Protein AF-A0A2K8SJ66-F1 (afdb_monomer_lite)

Structure (mmCIF, N/CA/C/O backbone):
data_AF-A0A2K8SJ66-F1
#
_entry.id   AF-A0A2K8SJ66-F1
#
loop_
_atom_site.group_PDB
_atom_site.id
_atom_site.type_symbol
_atom_site.label_atom_id
_atom_site.label_alt_id
_atom_site.label_comp_id
_atom_site.label_asym_id
_atom_site.label_entity_id
_atom_site.label_seq_id
_atom_site.pdbx_PDB_ins_code
_atom_site.Cartn_x
_atom_site.Cartn_y
_atom_site.Cartn_z
_atom_site.occupancy
_atom_site.B_iso_or_equiv
_atom_site.auth_seq_id
_atom_site.auth_comp_id
_atom_site.auth_asym_id
_atom_site.auth_atom_id
_atom_site.pdbx_PDB_model_num
ATOM 1 N N . MET A 1 1 ? 8.131 -11.788 -30.488 1.00 71.69 1 MET A N 1
ATOM 2 C CA . MET A 1 1 ? 7.804 -10.631 -31.352 1.00 71.69 1 MET A CA 1
ATOM 3 C C . MET A 1 1 ? 7.287 -11.059 -32.731 1.00 71.69 1 MET A C 1
ATOM 5 O O . MET A 1 1 ? 6.129 -10.803 -33.021 1.00 71.69 1 MET A O 1
ATOM 9 N N . ILE A 1 2 ? 8.050 -11.818 -33.530 1.00 78.38 2 ILE A N 1
ATOM 10 C CA . ILE A 1 2 ? 7.634 -12.278 -34.880 1.00 78.38 2 ILE A CA 1
ATOM 11 C C . ILE A 1 2 ? 6.314 -13.062 -34.884 1.00 78.38 2 ILE A C 1
ATOM 13 O O . ILE A 1 2 ? 5.397 -12.723 -35.622 1.00 78.38 2 ILE A O 1
ATOM 17 N N . GLN A 1 3 ? 6.170 -14.069 -34.015 1.00 78.19 3 GLN A N 1
ATOM 18 C CA . GLN A 1 3 ? 4.916 -14.833 -33.913 1.00 78.19 3 GLN A CA 1
ATOM 19 C C . GLN A 1 3 ? 3.707 -13.955 -33.549 1.00 78.19 3 GLN A C 1
ATOM 21 O O . GLN A 1 3 ? 2.585 -14.293 -33.905 1.00 78.19 3 GLN A O 1
ATOM 26 N N . LYS A 1 4 ? 3.921 -12.823 -32.864 1.00 80.50 4 LYS A N 1
ATOM 27 C CA . LYS A 1 4 ? 2.850 -11.903 -32.459 1.00 80.50 4 LYS A CA 1
ATOM 28 C C . LYS A 1 4 ? 2.392 -11.015 -33.604 1.00 80.50 4 LYS A C 1
ATOM 30 O O . LYS A 1 4 ? 1.191 -10.828 -33.757 1.00 80.50 4 LYS A O 1
ATOM 35 N N . LEU A 1 5 ? 3.324 -10.557 -34.434 1.00 81.44 5 LEU A N 1
ATOM 36 C CA . LEU A 1 5 ? 2.999 -9.894 -35.694 1.00 81.44 5 LEU A CA 1
ATOM 37 C C . LEU A 1 5 ? 2.207 -10.830 -36.615 1.00 81.44 5 LEU A C 1
ATOM 39 O O . LEU A 1 5 ? 1.153 -10.451 -37.110 1.00 81.44 5 LEU A O 1
ATOM 43 N N . VAL A 1 6 ? 2.632 -12.090 -36.741 1.00 85.25 6 VAL A N 1
ATOM 44 C CA . VAL A 1 6 ? 1.893 -13.087 -37.537 1.00 85.25 6 VAL A CA 1
ATOM 45 C C . VAL A 1 6 ? 0.490 -13.346 -36.969 1.00 85.25 6 VAL A C 1
ATOM 47 O O . VAL A 1 6 ? -0.472 -13.399 -37.729 1.00 85.25 6 VAL A O 1
ATOM 50 N N . GLN A 1 7 ? 0.339 -13.445 -35.642 1.00 83.81 7 GLN A N 1
ATOM 51 C CA . GLN A 1 7 ? -0.976 -13.549 -34.983 1.00 83.81 7 GLN A CA 1
ATOM 52 C C . GLN A 1 7 ? -1.853 -12.304 -35.199 1.00 83.81 7 GLN A C 1
ATOM 54 O O . GLN A 1 7 ? -3.070 -12.434 -35.280 1.00 83.81 7 GLN A O 1
ATOM 59 N N . GLY A 1 8 ? -1.242 -11.122 -35.319 1.00 82.62 8 GLY A N 1
ATOM 60 C CA . GLY A 1 8 ? -1.907 -9.863 -35.667 1.00 82.62 8 GLY A CA 1
ATOM 61 C C . GLY A 1 8 ? -2.238 -9.708 -37.155 1.00 82.62 8 GLY A C 1
ATOM 62 O O . GLY A 1 8 ? -2.770 -8.676 -37.543 1.00 82.62 8 GLY A O 1
ATOM 63 N N . GLY A 1 9 ? -1.932 -10.711 -37.988 1.00 89.88 9 GLY A N 1
ATOM 64 C CA . GLY A 1 9 ? -2.208 -10.706 -39.427 1.00 89.88 9 GL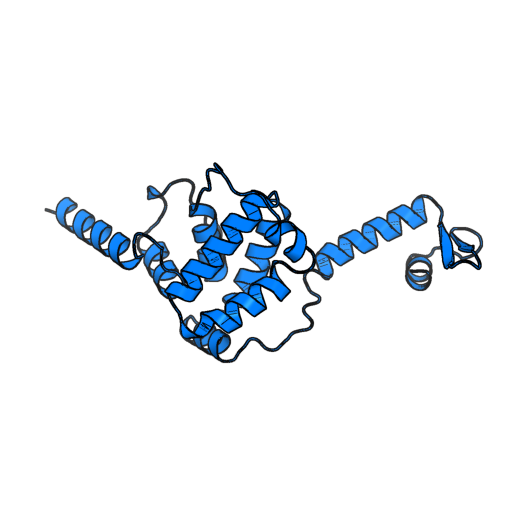Y A CA 1
ATOM 65 C C . GLY A 1 9 ? -1.103 -10.106 -40.304 1.00 89.88 9 GLY A C 1
ATOM 66 O O . GLY A 1 9 ? -1.257 -10.084 -41.525 1.00 89.88 9 GLY A O 1
ATOM 67 N N . PHE A 1 10 ? 0.015 -9.670 -39.719 1.00 89.06 10 PHE A N 1
ATOM 68 C CA . PHE A 1 10 ? 1.147 -9.088 -40.443 1.00 89.06 10 PHE A CA 1
ATOM 69 C C . PHE A 1 10 ? 2.027 -10.173 -41.079 1.00 89.06 10 PHE A C 1
ATOM 71 O O . PHE A 1 10 ? 2.297 -11.220 -40.480 1.00 89.06 10 PHE A O 1
ATOM 78 N N . LYS A 1 11 ? 2.507 -9.921 -42.298 1.00 91.06 11 LYS A N 1
ATOM 79 C CA . LYS A 1 11 ? 3.233 -10.890 -43.126 1.00 91.06 11 LYS A CA 1
ATOM 80 C C . LYS A 1 11 ? 4.741 -10.600 -43.162 1.00 91.06 11 LYS A C 1
ATOM 82 O O . LYS A 1 11 ? 5.139 -9.487 -43.518 1.00 91.06 11 LYS A O 1
ATOM 87 N N . PRO A 1 12 ? 5.601 -11.599 -42.880 1.00 87.06 12 PRO A N 1
ATOM 88 C CA . PRO A 1 12 ? 7.044 -11.481 -43.088 1.00 87.06 12 PRO A CA 1
ATOM 89 C C . PRO A 1 12 ? 7.367 -11.140 -44.549 1.00 87.06 12 PRO A C 1
ATOM 91 O O . PRO A 1 12 ? 6.732 -11.674 -45.458 1.00 87.06 12 PRO A O 1
ATOM 94 N N . GLY A 1 13 ? 8.351 -10.274 -44.789 1.00 81.19 13 GLY A N 1
ATOM 95 C CA . GLY A 1 13 ? 8.720 -9.842 -46.143 1.00 81.19 13 GLY A CA 1
ATOM 96 C C . GLY A 1 13 ? 7.902 -8.670 -46.684 1.00 81.19 13 GLY A C 1
ATOM 97 O O . GLY A 1 13 ? 8.343 -8.025 -47.631 1.00 81.19 13 GLY A O 1
ATOM 98 N N . VAL A 1 14 ? 6.743 -8.379 -46.084 1.00 84.56 14 VAL A N 1
ATOM 99 C CA . VAL A 1 14 ? 5.833 -7.302 -46.508 1.00 84.56 14 VAL A CA 1
ATOM 100 C C . VAL A 1 14 ? 5.709 -6.258 -45.406 1.00 84.56 14 VAL A C 1
ATOM 102 O O . VAL A 1 14 ? 6.060 -5.101 -45.607 1.00 84.56 14 VAL A O 1
ATOM 105 N N . ASP A 1 15 ? 5.280 -6.689 -44.222 1.00 85.06 15 ASP A N 1
ATOM 106 C CA . ASP A 1 15 ? 4.982 -5.795 -43.104 1.00 85.06 15 ASP A CA 1
ATOM 107 C C . ASP A 1 15 ? 6.125 -5.722 -42.094 1.00 85.06 15 ASP A C 1
ATOM 109 O O . ASP A 1 15 ? 6.187 -4.784 -41.302 1.00 85.06 15 ASP A O 1
ATOM 113 N N . PHE A 1 16 ? 7.023 -6.712 -42.098 1.00 88.19 16 PHE A N 1
ATOM 114 C CA . PHE A 1 16 ? 8.246 -6.701 -41.304 1.00 88.19 16 PHE A CA 1
ATOM 115 C C . PHE A 1 16 ? 9.315 -7.644 -41.865 1.00 88.19 16 PHE A C 1
ATOM 117 O O . PHE A 1 16 ? 9.012 -8.650 -42.510 1.00 88.19 16 PHE A O 1
ATOM 124 N N . ASN A 1 17 ? 10.575 -7.338 -41.566 1.00 84.81 17 ASN A N 1
ATOM 125 C CA . ASN A 1 17 ? 11.750 -8.127 -41.908 1.00 84.81 17 ASN A CA 1
ATOM 126 C C . ASN A 1 17 ? 12.685 -8.241 -40.707 1.00 84.81 17 ASN A C 1
ATOM 128 O O . ASN A 1 17 ? 12.924 -7.263 -39.999 1.00 84.81 17 ASN A O 1
ATOM 132 N N . LEU A 1 18 ? 13.237 -9.435 -40.500 1.00 78.56 18 LEU A N 1
ATOM 133 C CA . LEU A 1 18 ? 14.263 -9.675 -39.494 1.00 78.56 18 LEU A CA 1
ATOM 134 C C . LEU A 1 18 ? 15.635 -9.639 -40.169 1.00 78.56 18 LEU A C 1
ATOM 136 O O . LEU A 1 18 ? 15.921 -10.459 -41.042 1.00 78.56 18 LEU A O 1
ATOM 140 N N . HIS A 1 19 ? 16.481 -8.697 -39.766 1.00 76.44 19 HIS A N 1
ATOM 141 C CA . HIS A 1 19 ? 17.878 -8.694 -40.161 1.00 76.44 19 HIS A CA 1
ATOM 142 C C . HIS A 1 19 ? 18.630 -9.858 -39.493 1.00 76.44 19 HIS A C 1
ATOM 144 O O . HIS A 1 19 ? 18.306 -10.245 -38.368 1.00 76.44 19 HIS A O 1
ATOM 150 N N . PRO A 1 20 ? 19.681 -10.393 -40.141 1.00 70.62 20 PRO A N 1
ATOM 151 C CA . PRO A 1 20 ? 20.519 -11.450 -39.568 1.00 70.62 20 PRO A CA 1
ATOM 152 C C . PRO A 1 20 ? 21.179 -11.093 -38.227 1.00 70.62 20 PRO A C 1
ATOM 154 O O . PRO A 1 20 ? 21.559 -11.986 -37.480 1.00 70.62 20 PRO A O 1
ATOM 157 N N . ASP A 1 21 ? 21.311 -9.801 -37.917 1.00 74.44 21 ASP A N 1
ATOM 158 C CA . ASP A 1 21 ? 21.838 -9.292 -36.644 1.00 74.44 21 ASP A CA 1
ATOM 159 C C . ASP A 1 21 ? 20.792 -9.255 -35.512 1.00 74.44 21 ASP A C 1
ATOM 161 O O . ASP A 1 21 ? 21.086 -8.806 -34.407 1.00 74.44 21 ASP A O 1
AT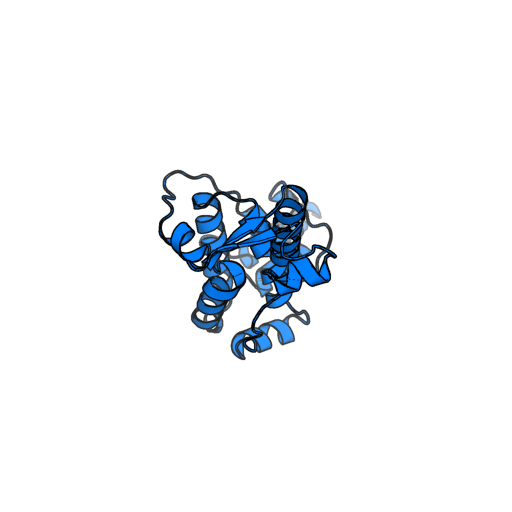OM 165 N N . GLY A 1 22 ? 19.570 -9.722 -35.781 1.00 62.00 22 GLY A N 1
ATOM 166 C CA . GLY A 1 22 ? 18.470 -9.775 -34.823 1.00 62.00 22 GLY A CA 1
ATOM 167 C C . GLY A 1 22 ? 17.607 -8.514 -34.773 1.00 62.00 22 GLY A C 1
ATOM 168 O O . GLY A 1 22 ? 16.583 -8.523 -34.087 1.00 62.00 22 GLY A O 1
ATOM 169 N N . ARG A 1 23 ? 17.948 -7.444 -35.505 1.00 74.25 23 ARG A N 1
ATOM 170 C CA . ARG A 1 23 ? 17.098 -6.248 -35.587 1.00 74.25 23 ARG A CA 1
ATOM 171 C C . ARG A 1 23 ? 15.898 -6.501 -36.486 1.00 74.25 23 ARG A C 1
ATOM 173 O O . ARG A 1 23 ? 16.010 -7.125 -37.536 1.00 74.25 23 ARG A O 1
ATOM 180 N N . MET A 1 24 ? 14.740 -5.984 -36.097 1.00 81.81 24 MET A N 1
ATOM 181 C CA . MET A 1 24 ? 13.521 -6.096 -36.888 1.00 81.81 24 MET A CA 1
ATOM 182 C C . MET A 1 24 ? 13.150 -4.731 -37.456 1.00 81.81 24 MET A C 1
ATOM 184 O O . MET A 1 24 ? 13.011 -3.762 -36.716 1.00 81.81 24 MET A O 1
ATOM 188 N N . LEU A 1 25 ? 12.987 -4.670 -38.772 1.00 81.69 25 LEU A N 1
ATOM 189 C CA . LEU A 1 25 ? 12.401 -3.528 -39.460 1.00 81.69 25 LEU A CA 1
ATOM 190 C C . LEU A 1 25 ? 10.937 -3.854 -39.714 1.00 81.69 25 LEU A C 1
ATOM 192 O O . LEU A 1 25 ? 10.643 -4.783 -40.461 1.00 81.69 25 LEU A O 1
ATOM 196 N N . ALA A 1 26 ? 10.033 -3.121 -39.081 1.00 85.62 26 ALA A N 1
ATOM 197 C CA . ALA A 1 26 ? 8.597 -3.297 -39.234 1.00 85.62 26 ALA A CA 1
ATOM 198 C C . ALA A 1 26 ? 7.954 -2.021 -39.792 1.00 85.62 26 ALA A C 1
ATOM 200 O O . ALA A 1 26 ? 8.471 -0.917 -39.602 1.00 85.62 26 ALA A O 1
ATOM 201 N N . SER A 1 27 ? 6.845 -2.191 -40.509 1.00 83.94 27 SER A N 1
ATOM 202 C CA . SER A 1 27 ? 5.974 -1.106 -40.963 1.00 83.94 27 SER A CA 1
ATOM 203 C C . SER A 1 27 ? 5.437 -0.305 -39.776 1.00 83.94 27 SER A C 1
ATOM 205 O O . SER A 1 27 ? 5.476 -0.754 -38.627 1.00 83.94 27 SER A O 1
ATOM 207 N N . LYS A 1 28 ? 4.931 0.898 -40.049 1.00 84.69 28 LYS A N 1
ATOM 208 C CA . LYS A 1 28 ? 4.383 1.774 -39.012 1.00 84.69 28 LYS A CA 1
ATOM 209 C C . LYS A 1 28 ? 3.238 1.085 -38.264 1.00 84.69 28 LYS A C 1
ATOM 211 O O . LYS A 1 28 ? 3.239 1.058 -37.043 1.00 84.69 28 LYS A O 1
ATOM 216 N N . GLU A 1 29 ? 2.341 0.441 -38.996 1.00 84.44 29 GLU A N 1
ATOM 217 C CA . GLU A 1 29 ? 1.175 -0.267 -38.473 1.00 84.44 29 GLU A CA 1
ATOM 218 C C . GLU A 1 29 ? 1.580 -1.497 -37.640 1.00 84.44 29 GLU A C 1
ATOM 220 O O . GLU A 1 29 ? 0.979 -1.782 -36.604 1.00 84.44 29 GLU A O 1
ATOM 225 N N . ALA A 1 30 ? 2.633 -2.210 -38.051 1.00 83.38 30 ALA A N 1
ATOM 226 C CA . ALA A 1 30 ? 3.189 -3.325 -37.288 1.00 83.38 30 ALA A CA 1
ATOM 227 C C . ALA A 1 30 ? 3.891 -2.859 -35.997 1.00 83.38 30 ALA A C 1
ATOM 229 O O . ALA A 1 30 ? 3.773 -3.527 -34.968 1.00 83.38 30 ALA A O 1
ATOM 230 N N . ASN A 1 31 ? 4.585 -1.714 -36.025 1.00 80.69 31 ASN A N 1
ATOM 231 C CA . ASN A 1 31 ? 5.172 -1.105 -34.827 1.00 80.69 31 ASN A CA 1
ATOM 232 C C . ASN A 1 31 ? 4.088 -0.617 -33.862 1.00 80.69 31 ASN A C 1
ATOM 234 O O . ASN A 1 31 ? 4.135 -0.973 -32.692 1.00 80.69 31 ASN A O 1
ATOM 238 N N . GLU A 1 32 ? 3.064 0.086 -34.348 1.00 81.94 32 GLU A N 1
ATOM 239 C CA . GLU A 1 32 ? 1.925 0.528 -33.531 1.00 81.94 32 GLU A CA 1
ATOM 240 C C . GLU A 1 32 ? 1.172 -0.662 -32.914 1.00 81.94 32 GLU A C 1
ATOM 242 O O . GLU A 1 32 ? 0.735 -0.609 -31.763 1.00 81.94 32 GLU A O 1
ATOM 247 N N . TYR A 1 33 ? 1.034 -1.776 -33.641 1.00 83.94 33 TYR A N 1
ATOM 248 C CA . TYR A 1 33 ? 0.462 -3.006 -33.092 1.00 83.94 33 TYR A CA 1
ATOM 249 C C . TYR A 1 33 ? 1.331 -3.605 -31.980 1.00 83.94 33 TYR A C 1
ATOM 251 O O . TYR A 1 33 ? 0.800 -4.068 -30.970 1.00 83.94 33 TYR A O 1
ATOM 259 N N . LEU A 1 34 ? 2.658 -3.602 -32.141 1.00 79.31 34 LEU A N 1
ATOM 260 C CA . LEU A 1 34 ? 3.581 -4.076 -31.110 1.00 79.31 34 LEU A CA 1
ATOM 261 C C . LEU A 1 34 ? 3.597 -3.161 -29.892 1.00 79.31 34 LEU A C 1
ATOM 263 O O . LEU A 1 34 ? 3.552 -3.672 -28.781 1.00 79.31 34 LEU A O 1
ATOM 267 N N . GLU A 1 35 ? 3.596 -1.846 -30.077 1.00 77.19 35 GLU A N 1
ATOM 268 C CA . GLU A 1 35 ? 3.498 -0.873 -28.990 1.00 77.19 35 GLU A CA 1
ATOM 269 C C . GLU A 1 35 ? 2.195 -1.068 -28.214 1.00 77.19 35 GLU A C 1
ATOM 271 O O . GLU A 1 35 ? 2.231 -1.263 -27.005 1.00 77.19 35 GLU A O 1
ATOM 276 N N . ASN A 1 36 ? 1.054 -1.178 -28.901 1.00 75.81 36 ASN A N 1
ATOM 277 C CA . ASN A 1 36 ? -0.228 -1.461 -28.255 1.00 75.81 36 ASN A CA 1
ATOM 278 C C . ASN A 1 36 ? -0.273 -2.841 -27.587 1.00 75.81 36 ASN A C 1
ATOM 280 O O . ASN A 1 36 ? -0.915 -3.003 -26.549 1.00 75.81 36 ASN A O 1
ATOM 284 N N . TYR A 1 37 ? 0.389 -3.850 -28.159 1.00 71.12 37 TYR A N 1
ATOM 285 C CA . TYR A 1 37 ? 0.524 -5.161 -27.529 1.00 71.12 37 TYR A CA 1
ATOM 286 C C . TYR A 1 37 ? 1.396 -5.085 -26.276 1.00 71.12 37 TYR A C 1
ATOM 288 O O . TYR A 1 37 ? 1.054 -5.715 -25.284 1.00 71.12 37 TYR A O 1
ATOM 296 N N . HIS A 1 38 ? 2.484 -4.315 -26.297 1.00 62.53 38 HIS A N 1
ATOM 297 C CA . HIS A 1 38 ? 3.346 -4.078 -25.144 1.00 62.53 38 HIS A CA 1
ATOM 298 C C . HIS A 1 38 ? 2.632 -3.250 -24.074 1.00 62.53 38 HIS A C 1
ATOM 300 O O . HIS A 1 38 ? 2.744 -3.599 -22.911 1.00 62.53 38 HIS A O 1
ATOM 306 N N . SER A 1 39 ? 1.829 -2.245 -24.430 1.00 54.91 39 SER A N 1
ATOM 307 C CA . SER A 1 39 ? 0.994 -1.484 -23.490 1.00 54.91 39 SER A CA 1
ATOM 308 C C . SER A 1 39 ? -0.124 -2.338 -22.891 1.00 54.91 39 SER A C 1
ATOM 310 O O . SER A 1 39 ? -0.311 -2.331 -21.679 1.00 54.91 39 SER A O 1
ATOM 312 N N . LYS A 1 40 ? -0.807 -3.162 -23.700 1.00 54.97 40 LYS A N 1
ATOM 313 C CA . LYS A 1 40 ? -1.770 -4.160 -23.199 1.00 54.97 40 LYS A CA 1
ATOM 314 C C . LYS A 1 40 ? -1.100 -5.269 -22.410 1.00 54.97 40 LYS A C 1
ATOM 316 O O . LYS A 1 40 ? -1.736 -5.856 -21.541 1.00 54.97 40 LYS A O 1
ATOM 321 N N . GLN A 1 41 ? 0.151 -5.606 -22.719 1.00 49.09 41 GLN A N 1
ATOM 322 C CA . GLN A 1 41 ? 0.933 -6.457 -21.848 1.00 49.09 41 GLN A CA 1
ATOM 323 C C . GLN A 1 41 ? 1.284 -5.700 -20.591 1.00 49.09 41 GLN A C 1
ATOM 325 O O . GLN A 1 41 ? 1.045 -6.284 -19.575 1.00 49.09 41 GLN A O 1
ATOM 330 N N . LEU A 1 42 ? 1.724 -4.449 -20.552 1.00 43.66 42 LEU A N 1
ATOM 331 C CA . LEU A 1 42 ? 1.903 -3.717 -19.290 1.00 43.66 42 LEU A CA 1
ATOM 332 C C . LEU A 1 42 ? 0.616 -3.719 -18.445 1.00 43.66 42 LEU A C 1
ATOM 334 O O . LEU A 1 42 ? 0.682 -4.031 -17.263 1.00 43.66 42 LEU A O 1
ATOM 338 N N . GLU A 1 43 ? -0.558 -3.551 -19.059 1.00 44.47 43 GLU A N 1
ATOM 339 C CA . GLU A 1 43 ? -1.854 -3.709 -18.374 1.00 44.47 43 GLU A CA 1
ATOM 340 C C . GLU A 1 43 ? -2.147 -5.158 -17.919 1.00 44.47 43 GLU A C 1
ATOM 342 O O . GLU A 1 43 ? -2.708 -5.359 -16.846 1.00 44.47 43 GLU A O 1
ATOM 347 N N . ASN A 1 44 ? -1.745 -6.180 -18.688 1.00 39.19 44 ASN A N 1
ATOM 348 C CA . ASN A 1 44 ? -1.957 -7.606 -18.367 1.00 39.19 44 ASN A CA 1
ATOM 349 C C . ASN A 1 44 ? -0.769 -8.301 -17.657 1.00 39.19 44 ASN A C 1
ATOM 351 O O . ASN A 1 44 ? -0.897 -9.436 -17.221 1.00 39.19 44 ASN A O 1
ATOM 355 N N . SER A 1 45 ? 0.389 -7.657 -17.561 1.00 35.88 45 SER A N 1
ATOM 356 C CA . SER A 1 45 ? 1.690 -8.137 -17.053 1.00 35.88 45 SER A CA 1
ATOM 357 C C . SER A 1 45 ? 2.083 -7.410 -15.776 1.00 35.88 45 SER A C 1
ATOM 359 O O . SER A 1 45 ? 2.831 -7.975 -14.989 1.00 35.88 45 SER A O 1
ATOM 361 N N . GLN A 1 46 ? 1.400 -6.304 -15.445 1.00 44.38 46 GLN A N 1
ATOM 362 C CA . GLN A 1 46 ? 1.089 -6.001 -14.043 1.00 44.38 46 GLN A CA 1
ATOM 363 C C . GLN A 1 46 ? 0.326 -7.156 -13.357 1.00 44.38 46 GLN A C 1
ATOM 365 O O . GLN A 1 46 ? 0.213 -7.179 -12.137 1.00 44.38 46 GLN A O 1
ATOM 370 N N . ILE A 1 47 ? -0.157 -8.147 -14.123 1.00 43.72 47 ILE A N 1
ATOM 371 C CA . ILE A 1 47 ? -0.667 -9.430 -13.632 1.00 43.72 47 ILE A CA 1
ATOM 372 C C . ILE A 1 47 ? 0.036 -10.597 -14.355 1.00 43.72 47 ILE A C 1
ATOM 374 O O . ILE A 1 47 ? -0.590 -11.526 -14.857 1.00 43.72 47 ILE A O 1
ATOM 378 N N . SER A 1 48 ? 1.368 -10.594 -14.406 1.00 34.25 48 SER A N 1
ATOM 379 C CA . SER A 1 48 ? 2.100 -11.866 -14.395 1.00 34.25 48 SER A CA 1
ATOM 380 C C . SER A 1 48 ? 2.985 -11.924 -13.162 1.00 34.25 48 SER A C 1
ATOM 382 O O . SER A 1 48 ? 4.203 -12.065 -13.248 1.00 34.25 48 SER A O 1
ATOM 384 N N . VAL A 1 49 ? 2.328 -11.829 -12.006 1.00 39.34 49 VAL A N 1
ATOM 385 C CA . VAL A 1 49 ? 2.838 -12.385 -10.757 1.00 39.34 49 VAL A CA 1
ATOM 386 C C . VAL A 1 49 ? 3.196 -13.834 -11.089 1.00 39.34 49 VAL A C 1
ATOM 388 O O . VAL A 1 49 ? 2.315 -14.665 -11.335 1.00 39.34 49 VAL A O 1
ATOM 391 N N . VAL A 1 50 ? 4.486 -14.162 -11.146 1.00 36.41 50 VAL A N 1
ATOM 392 C CA . VAL A 1 50 ? 4.897 -15.533 -10.850 1.00 36.41 50 VAL A CA 1
ATOM 393 C C . VAL A 1 50 ? 4.465 -15.692 -9.409 1.00 36.41 50 VAL A C 1
ATOM 395 O O . VAL A 1 50 ? 5.208 -15.260 -8.545 1.00 36.41 50 VAL A O 1
ATOM 398 N N . ALA A 1 51 ? 3.238 -16.175 -9.177 1.00 42.72 51 ALA A N 1
ATOM 399 C CA . ALA A 1 51 ? 2.599 -16.250 -7.870 1.00 42.72 51 ALA A CA 1
ATOM 400 C C . ALA A 1 51 ? 3.494 -17.034 -6.913 1.00 42.72 51 ALA A C 1
ATOM 402 O O . ALA A 1 51 ? 3.344 -18.242 -6.734 1.00 42.72 51 ALA A O 1
ATOM 403 N N . HIS A 1 52 ? 4.465 -16.343 -6.324 1.00 53.72 52 HIS A N 1
ATOM 404 C CA . HIS A 1 52 ? 5.122 -16.780 -5.126 1.00 53.72 52 HIS A CA 1
ATOM 405 C C . HIS A 1 52 ? 3.984 -16.798 -4.129 1.00 53.72 52 HIS A C 1
ATOM 407 O O . HIS A 1 52 ? 3.297 -15.793 -3.927 1.00 53.72 52 HIS A O 1
ATOM 413 N N . ALA A 1 53 ? 3.678 -17.998 -3.639 1.00 68.94 53 ALA A N 1
ATOM 414 C CA . ALA A 1 53 ? 2.667 -18.151 -2.619 1.00 68.94 53 ALA A CA 1
ATOM 415 C C . ALA A 1 53 ? 2.987 -17.130 -1.527 1.00 68.94 53 ALA A C 1
ATOM 417 O O . ALA A 1 53 ? 4.130 -17.060 -1.072 1.00 68.94 53 ALA A O 1
ATOM 418 N N . LEU A 1 54 ? 1.993 -16.310 -1.184 1.00 82.56 54 LEU A N 1
ATOM 419 C CA . LEU A 1 54 ? 2.147 -15.277 -0.175 1.00 82.56 54 LEU A CA 1
ATOM 420 C C . LEU A 1 54 ? 2.789 -15.909 1.072 1.00 82.56 54 LEU A C 1
ATOM 422 O O . LEU A 1 54 ? 2.369 -17.008 1.444 1.00 82.56 54 LEU A O 1
ATOM 426 N N . PRO A 1 55 ? 3.787 -15.290 1.713 1.00 88.88 55 PRO A N 1
ATOM 427 C CA . PRO A 1 55 ? 4.372 -15.836 2.932 1.00 88.88 55 PRO A CA 1
ATOM 428 C C . PRO A 1 55 ? 3.301 -16.197 3.976 1.00 88.88 55 PRO A C 1
ATOM 430 O O . PRO A 1 55 ? 2.276 -15.520 4.085 1.00 88.88 55 PRO A O 1
ATOM 433 N N . GLU A 1 56 ? 3.508 -17.277 4.738 1.00 89.06 56 GLU A N 1
ATOM 434 C CA . GLU A 1 56 ? 2.511 -17.788 5.700 1.00 89.06 56 GLU A CA 1
ATOM 435 C C . GLU A 1 56 ? 2.079 -16.707 6.701 1.00 89.06 56 GLU A C 1
ATOM 437 O O . GLU A 1 56 ? 0.894 -16.560 6.999 1.00 89.06 56 GLU A O 1
ATOM 442 N N . SER A 1 57 ? 3.037 -15.899 7.153 1.00 89.69 57 SER A N 1
ATOM 443 C CA . SER A 1 57 ? 2.830 -14.769 8.056 1.00 89.69 57 SER A CA 1
ATOM 444 C C . SER A 1 57 ? 1.780 -13.785 7.508 1.00 89.69 57 SER A C 1
ATOM 446 O O . SER A 1 57 ? 0.825 -13.412 8.195 1.00 89.69 57 SER A O 1
ATOM 448 N N . MET A 1 58 ? 1.889 -13.441 6.227 1.00 93.81 58 MET A N 1
ATOM 449 C CA . MET A 1 58 ? 0.970 -12.561 5.517 1.00 93.81 58 MET A CA 1
ATOM 450 C C . MET A 1 58 ? -0.384 -13.243 5.269 1.00 93.81 58 MET A C 1
ATOM 452 O O . MET A 1 58 ? -1.427 -12.618 5.473 1.00 93.81 58 MET A O 1
ATOM 456 N N . GLN A 1 59 ? -0.404 -14.540 4.931 1.00 93.00 59 GLN A N 1
ATOM 457 C CA . GLN A 1 59 ? -1.655 -15.306 4.804 1.00 93.00 59 GLN A CA 1
ATOM 458 C C . GLN A 1 59 ? -2.450 -15.334 6.120 1.00 93.00 59 GLN A C 1
ATOM 460 O O . GLN A 1 59 ? -3.680 -15.237 6.113 1.00 93.00 59 GLN A O 1
ATOM 465 N N . MET A 1 60 ? -1.766 -15.452 7.263 1.00 92.75 60 MET A N 1
ATOM 466 C CA . MET A 1 60 ? -2.406 -15.424 8.581 1.00 92.75 60 MET A CA 1
ATOM 467 C C . MET A 1 60 ? -3.104 -14.088 8.844 1.00 92.75 60 MET A C 1
ATOM 469 O O . MET A 1 60 ? -4.227 -14.086 9.358 1.00 92.75 60 MET A O 1
ATOM 473 N N . LEU A 1 61 ? -2.481 -12.967 8.464 1.00 95.12 61 LEU A N 1
ATOM 474 C CA . LEU A 1 61 ? -3.116 -11.658 8.586 1.00 95.12 61 LEU A CA 1
ATOM 475 C C . LEU A 1 61 ? -4.337 -11.547 7.663 1.00 95.12 61 LEU A C 1
ATOM 477 O O . LEU A 1 61 ? -5.399 -11.153 8.136 1.00 95.12 61 LEU A O 1
ATOM 481 N N . GLU A 1 62 ? -4.246 -11.950 6.391 1.00 95.38 62 GLU A N 1
ATOM 482 C CA . GLU A 1 62 ? -5.410 -11.942 5.484 1.00 95.38 62 GLU A CA 1
ATOM 483 C C . GLU A 1 62 ? -6.581 -12.754 6.044 1.00 95.38 62 GLU A C 1
ATOM 485 O O . GLU A 1 62 ? -7.730 -12.305 6.024 1.00 95.38 62 GLU A O 1
ATOM 490 N N . LYS A 1 63 ? -6.291 -13.925 6.622 1.00 94.12 63 LYS A N 1
ATOM 491 C CA . LYS A 1 63 ? -7.298 -14.764 7.277 1.00 94.12 63 LYS A CA 1
ATOM 492 C C . LYS A 1 63 ? -7.948 -14.059 8.469 1.00 94.12 63 LYS A C 1
ATOM 494 O O . LYS A 1 63 ? -9.161 -14.166 8.636 1.00 94.12 63 LYS A O 1
ATOM 499 N N . ALA A 1 64 ? -7.171 -13.349 9.285 1.00 94.62 64 ALA A N 1
ATOM 500 C CA . ALA A 1 64 ? -7.691 -12.579 10.415 1.00 94.62 64 ALA A CA 1
ATOM 501 C C . ALA A 1 64 ? -8.524 -11.365 9.966 1.00 94.62 64 ALA A C 1
ATOM 503 O O . ALA A 1 64 ? -9.514 -11.019 10.612 1.00 94.62 64 ALA A O 1
ATOM 504 N N . LEU A 1 65 ? -8.146 -10.733 8.852 1.00 95.06 65 LEU A N 1
ATOM 505 C CA . LEU A 1 65 ? -8.875 -9.610 8.261 1.00 95.06 65 LEU A CA 1
ATOM 506 C C . LEU A 1 65 ? -10.144 -10.056 7.517 1.00 95.06 65 LEU A C 1
ATOM 508 O O . LEU A 1 65 ? -11.071 -9.260 7.373 1.00 95.06 65 LEU A O 1
ATOM 512 N N . GLY A 1 66 ? -10.197 -11.308 7.055 1.00 95.25 66 GLY A N 1
ATOM 513 C CA . GLY A 1 66 ? -11.300 -11.849 6.259 1.00 95.25 66 GLY A CA 1
ATOM 514 C C . GLY A 1 66 ? -11.323 -11.341 4.813 1.00 95.25 66 GLY A C 1
ATOM 515 O O . GLY A 1 66 ? -12.354 -11.439 4.149 1.00 95.25 66 GLY A O 1
ATOM 516 N N . VAL A 1 67 ? -10.210 -10.787 4.325 1.00 94.06 67 VAL A N 1
ATOM 517 C CA . VAL A 1 67 ? -10.073 -10.205 2.980 1.00 94.06 67 VAL A CA 1
ATOM 518 C C . VAL A 1 67 ? -8.686 -10.499 2.404 1.00 94.06 67 VAL A C 1
ATOM 520 O O . VAL A 1 67 ? -7.720 -10.640 3.152 1.00 94.06 67 VAL A O 1
ATOM 523 N N . ARG A 1 68 ? -8.578 -10.545 1.068 1.00 93.81 68 ARG A N 1
ATOM 524 C CA . ARG A 1 68 ? -7.308 -10.701 0.325 1.00 93.81 68 ARG A CA 1
ATOM 525 C C . ARG A 1 68 ? -6.523 -9.383 0.308 1.00 93.81 68 ARG A C 1
ATOM 527 O O . ARG A 1 68 ? -6.388 -8.733 -0.729 1.00 93.81 68 ARG A O 1
ATOM 534 N N . PHE A 1 69 ? -6.141 -8.929 1.499 1.00 96.25 69 PHE A N 1
ATOM 535 C CA . PHE A 1 69 ? -5.565 -7.614 1.748 1.00 96.25 69 PHE A CA 1
ATOM 536 C C . PHE A 1 69 ? -4.313 -7.334 0.912 1.00 96.25 69 PHE A C 1
ATOM 538 O O . PHE A 1 69 ? -4.252 -6.282 0.286 1.00 96.25 69 PHE A O 1
ATOM 545 N N . PHE A 1 70 ? -3.343 -8.247 0.853 1.00 94.88 70 PHE A N 1
ATOM 546 C CA . PHE A 1 70 ? -2.075 -8.003 0.162 1.00 94.88 70 PHE A CA 1
ATOM 547 C C . PHE A 1 70 ? -2.230 -8.048 -1.353 1.00 94.88 70 PHE A C 1
ATOM 549 O O . PHE A 1 70 ? -1.648 -7.220 -2.043 1.00 94.88 70 PHE A O 1
ATOM 556 N N . GLU A 1 71 ? -3.085 -8.922 -1.886 1.00 90.56 71 GLU A N 1
ATOM 557 C CA . GLU A 1 71 ? -3.425 -8.872 -3.314 1.00 90.56 71 GLU A CA 1
ATOM 558 C C . GLU A 1 71 ? -4.084 -7.535 -3.685 1.00 90.56 71 GLU A C 1
ATOM 560 O O . GLU A 1 71 ? -3.708 -6.894 -4.670 1.00 90.56 71 GLU A O 1
ATOM 565 N N . ASN A 1 72 ? -5.048 -7.079 -2.878 1.00 94.31 72 ASN A N 1
ATOM 566 C CA . ASN A 1 72 ? -5.701 -5.797 -3.120 1.00 94.31 72 ASN A CA 1
ATOM 567 C C . ASN A 1 72 ? -4.723 -4.625 -2.968 1.00 94.31 72 ASN A C 1
ATOM 569 O O . ASN A 1 72 ? -4.747 -3.718 -3.801 1.00 94.31 72 ASN A O 1
ATOM 573 N N . LEU A 1 73 ? -3.872 -4.653 -1.939 1.00 95.75 73 LEU A N 1
ATOM 574 C CA . LEU A 1 73 ? -2.844 -3.646 -1.700 1.00 95.75 73 LEU A CA 1
ATOM 575 C C . LEU A 1 73 ? -1.863 -3.595 -2.865 1.00 95.75 73 LEU A C 1
ATOM 577 O O . LEU A 1 73 ? -1.595 -2.509 -3.358 1.00 95.75 73 LEU A O 1
ATOM 581 N N . GLY A 1 74 ? -1.401 -4.746 -3.358 1.00 91.69 74 GLY A N 1
ATOM 582 C CA . GLY A 1 74 ? -0.500 -4.833 -4.505 1.00 91.69 74 GLY A CA 1
ATOM 583 C C . GLY A 1 74 ? -1.080 -4.138 -5.729 1.00 91.69 74 GLY A C 1
ATOM 584 O O . GLY A 1 74 ? -0.450 -3.253 -6.304 1.00 91.69 74 GLY A O 1
ATOM 585 N N . ARG A 1 75 ? -2.339 -4.440 -6.063 1.00 89.75 75 ARG A N 1
ATOM 586 C CA . ARG A 1 75 ? -3.044 -3.798 -7.181 1.00 89.75 75 ARG A CA 1
ATOM 587 C C . ARG A 1 75 ? -3.183 -2.285 -7.002 1.00 89.75 75 ARG A C 1
ATOM 589 O O . ARG A 1 75 ? -2.984 -1.529 -7.952 1.00 89.75 75 ARG A O 1
ATOM 596 N N . VAL A 1 76 ? -3.594 -1.841 -5.816 1.00 92.56 76 VAL A N 1
ATOM 597 C CA . VAL A 1 76 ? -3.851 -0.420 -5.546 1.00 92.56 76 VAL A CA 1
ATOM 598 C C . VAL A 1 76 ? -2.539 0.369 -5.508 1.00 92.56 76 VAL A C 1
ATOM 600 O O . VAL A 1 76 ? -2.429 1.385 -6.193 1.00 92.56 76 VAL A O 1
ATOM 603 N N . ALA A 1 77 ? -1.532 -0.132 -4.794 1.00 92.06 77 ALA A N 1
ATOM 604 C CA . ALA A 1 77 ? -0.223 0.495 -4.658 1.00 92.06 77 ALA A CA 1
ATOM 605 C C . ALA A 1 77 ? 0.536 0.534 -5.987 1.00 92.06 77 ALA A C 1
ATOM 607 O O . ALA A 1 77 ? 1.055 1.585 -6.347 1.00 92.06 77 ALA A O 1
ATOM 608 N N . ALA A 1 78 ? 0.545 -0.548 -6.773 1.00 89.19 78 ALA A N 1
ATOM 609 C CA . ALA A 1 78 ? 1.195 -0.548 -8.086 1.00 89.19 78 ALA A CA 1
ATOM 610 C C . ALA A 1 78 ? 0.574 0.501 -9.024 1.00 89.19 78 ALA A C 1
ATOM 612 O O . ALA A 1 78 ? 1.283 1.280 -9.668 1.00 89.19 78 ALA A O 1
ATOM 613 N N . LYS A 1 79 ? -0.764 0.591 -9.043 1.00 89.62 79 LYS A N 1
ATOM 614 C CA . LYS A 1 79 ? -1.471 1.631 -9.798 1.00 89.62 79 LYS A CA 1
ATOM 615 C C . LYS A 1 79 ? -1.095 3.027 -9.303 1.00 89.62 79 LYS A C 1
ATOM 617 O O . LYS A 1 79 ? -0.811 3.899 -10.121 1.00 89.62 79 LYS A O 1
ATOM 622 N N . ARG A 1 80 ? -1.071 3.242 -7.985 1.00 89.06 80 ARG A N 1
ATOM 623 C CA . ARG A 1 80 ? -0.695 4.521 -7.370 1.00 89.06 80 ARG A CA 1
ATOM 624 C C . ARG A 1 80 ? 0.719 4.933 -7.775 1.00 89.06 80 ARG A C 1
ATOM 626 O O . ARG A 1 80 ? 0.906 6.015 -8.331 1.00 89.06 80 ARG A O 1
ATOM 633 N N . LEU A 1 81 ? 1.681 4.035 -7.582 1.00 88.94 81 LEU A N 1
ATOM 634 C CA . LEU A 1 81 ? 3.082 4.248 -7.917 1.00 88.94 81 LEU A CA 1
ATOM 635 C C . LEU A 1 81 ? 3.261 4.621 -9.386 1.00 88.94 81 LEU A C 1
ATOM 637 O O . LEU A 1 81 ? 4.007 5.551 -9.666 1.00 88.94 81 LEU A O 1
ATOM 641 N N . SER A 1 82 ? 2.537 3.989 -10.316 1.00 86.31 82 SER A N 1
ATOM 642 C CA . SER A 1 82 ? 2.643 4.300 -11.754 1.00 86.31 82 SER A CA 1
ATOM 643 C C . SER A 1 82 ? 2.350 5.764 -12.123 1.00 86.31 82 SER A C 1
ATOM 645 O O . SER A 1 82 ? 2.718 6.206 -13.208 1.00 86.31 82 SER A O 1
ATOM 647 N N . THR A 1 83 ? 1.706 6.518 -11.227 1.00 89.56 83 THR A N 1
ATOM 648 C CA . THR A 1 83 ? 1.354 7.934 -11.425 1.00 89.56 83 THR A CA 1
ATOM 649 C C . THR A 1 83 ? 2.242 8.913 -10.656 1.00 89.56 83 THR A C 1
ATOM 651 O O . THR A 1 83 ? 2.148 10.118 -10.877 1.00 89.56 83 THR A O 1
ATOM 654 N N . MET A 1 84 ? 3.086 8.415 -9.750 1.00 90.75 84 MET A N 1
ATOM 655 C CA . MET A 1 84 ? 3.980 9.222 -8.917 1.00 90.75 84 MET A CA 1
ATOM 656 C C . MET A 1 84 ? 5.356 9.349 -9.568 1.00 90.75 84 MET A C 1
ATOM 658 O O . MET A 1 84 ? 5.822 8.403 -10.201 1.00 90.75 84 MET A O 1
ATOM 662 N N . ASP A 1 85 ? 6.044 10.471 -9.357 1.00 90.94 85 ASP A N 1
ATOM 663 C CA . ASP A 1 85 ? 7.489 10.570 -9.594 1.00 90.94 85 ASP A CA 1
ATOM 664 C C . ASP A 1 85 ? 8.278 9.689 -8.604 1.00 90.94 85 ASP A C 1
ATOM 666 O O . ASP A 1 85 ? 7.717 9.192 -7.625 1.00 90.94 85 ASP A O 1
ATOM 670 N N . ASP A 1 86 ? 9.564 9.446 -8.877 1.00 91.31 86 ASP A N 1
ATOM 671 C CA . ASP A 1 86 ? 10.375 8.505 -8.089 1.00 91.31 86 ASP A CA 1
ATOM 672 C C . ASP A 1 86 ? 10.546 8.939 -6.626 1.00 91.31 86 ASP A C 1
ATOM 674 O O . ASP A 1 86 ? 10.505 8.090 -5.741 1.00 91.31 86 ASP A O 1
ATOM 678 N N . ALA A 1 87 ? 10.671 10.239 -6.343 1.00 90.50 87 ALA A N 1
ATOM 679 C CA . ALA A 1 87 ? 10.856 10.725 -4.977 1.00 90.50 87 ALA A CA 1
ATOM 680 C C . ALA A 1 87 ? 9.576 10.557 -4.144 1.00 90.50 87 ALA A C 1
ATOM 682 O O . ALA A 1 87 ? 9.614 10.014 -3.035 1.00 90.50 87 ALA A O 1
ATOM 683 N N . THR A 1 88 ? 8.428 10.944 -4.706 1.00 91.81 88 THR A N 1
ATOM 684 C CA . THR A 1 88 ? 7.112 10.751 -4.080 1.00 91.81 88 THR A CA 1
ATOM 685 C C . THR A 1 88 ? 6.804 9.264 -3.886 1.00 91.81 88 THR A C 1
ATOM 687 O O . THR A 1 88 ? 6.337 8.854 -2.821 1.00 91.81 88 THR A O 1
ATOM 690 N N . ALA A 1 89 ? 7.103 8.438 -4.891 1.00 92.19 89 ALA A N 1
ATOM 691 C CA . ALA A 1 89 ? 6.935 6.989 -4.842 1.00 92.19 89 ALA A CA 1
ATOM 692 C C . ALA A 1 89 ? 7.787 6.333 -3.743 1.00 92.19 89 ALA A C 1
ATOM 694 O O . ALA A 1 89 ? 7.297 5.450 -3.036 1.00 92.19 89 ALA A O 1
ATOM 695 N N . SER A 1 90 ? 9.031 6.782 -3.561 1.00 91.25 90 SER A N 1
ATOM 696 C CA . SER A 1 90 ? 9.905 6.289 -2.495 1.00 91.25 90 SER A CA 1
ATOM 697 C C . SER A 1 90 ? 9.356 6.614 -1.109 1.00 91.25 90 SER A C 1
ATOM 699 O O . SER A 1 90 ? 9.311 5.728 -0.256 1.00 91.25 90 SER A O 1
ATOM 701 N N . ILE A 1 91 ? 8.869 7.840 -0.883 1.00 90.81 91 ILE A N 1
ATOM 702 C CA . ILE A 1 91 ? 8.252 8.211 0.402 1.00 90.81 91 ILE A CA 1
ATOM 703 C C . ILE A 1 91 ? 6.969 7.409 0.645 1.00 90.81 91 ILE A C 1
ATOM 705 O O . ILE A 1 91 ? 6.787 6.865 1.732 1.00 90.81 91 ILE A O 1
ATOM 709 N N . TY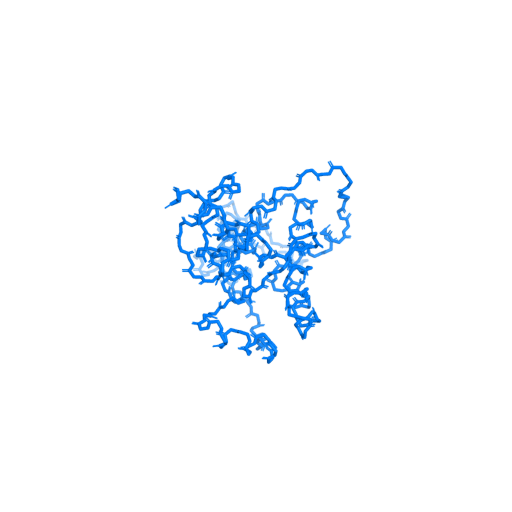R A 1 92 ? 6.111 7.265 -0.368 1.00 93.12 92 TYR A N 1
ATOM 710 C CA . TYR A 1 92 ? 4.907 6.435 -0.280 1.00 93.12 92 TYR A CA 1
ATOM 711 C C . TYR A 1 92 ? 5.232 4.986 0.116 1.00 93.12 92 TYR A C 1
ATOM 713 O O . TYR A 1 92 ? 4.608 4.430 1.024 1.00 93.12 92 TYR A O 1
ATOM 721 N N . GLY A 1 93 ? 6.232 4.381 -0.534 1.00 92.31 93 GLY A N 1
ATOM 722 C CA . GLY A 1 93 ? 6.670 3.022 -0.227 1.00 92.31 93 GLY A CA 1
ATOM 723 C C . GLY A 1 93 ? 7.210 2.889 1.196 1.00 92.31 93 GLY A C 1
ATOM 724 O O . GLY A 1 93 ? 6.843 1.948 1.901 1.00 92.31 93 GLY A O 1
ATOM 725 N N . LEU A 1 94 ? 8.013 3.857 1.650 1.00 89.25 94 LEU A N 1
ATOM 726 C CA . LEU A 1 94 ? 8.508 3.907 3.029 1.00 89.25 94 LEU A CA 1
ATOM 727 C C . LEU A 1 94 ? 7.357 3.958 4.040 1.00 89.25 94 LEU A C 1
ATOM 729 O O . LEU A 1 94 ? 7.341 3.154 4.968 1.00 89.25 94 LEU A O 1
ATOM 733 N N . TRP A 1 95 ? 6.352 4.810 3.822 1.00 90.75 95 TRP A N 1
ATOM 734 C CA . TRP A 1 95 ? 5.189 4.921 4.711 1.00 90.75 95 TRP A CA 1
ATOM 735 C C . TRP A 1 95 ? 4.381 3.621 4.821 1.00 90.75 95 TRP A C 1
ATOM 737 O O . TRP A 1 95 ? 3.908 3.267 5.907 1.00 90.75 95 TRP A O 1
ATOM 747 N N . LEU A 1 96 ? 4.215 2.892 3.712 1.00 93.31 96 LEU A N 1
ATOM 748 C CA . LEU A 1 96 ? 3.566 1.579 3.727 1.00 93.31 96 LEU A CA 1
ATOM 749 C C . LEU A 1 96 ? 4.399 0.550 4.497 1.00 93.31 96 LEU A C 1
ATOM 751 O O . LEU A 1 96 ? 3.871 -0.110 5.393 1.00 93.31 96 LEU A O 1
ATOM 755 N N . MET A 1 97 ? 5.690 0.434 4.172 1.00 91.62 97 MET A N 1
ATOM 756 C CA . MET A 1 97 ? 6.610 -0.514 4.811 1.00 91.62 97 MET A CA 1
ATOM 757 C C . MET A 1 97 ? 6.735 -0.272 6.306 1.00 91.62 97 MET A C 1
ATOM 759 O O . MET A 1 97 ? 6.550 -1.208 7.083 1.00 91.62 97 MET A O 1
ATOM 763 N N . GLN A 1 98 ? 6.972 0.968 6.722 1.00 89.00 98 GLN A N 1
ATOM 764 C CA . GLN A 1 98 ? 7.138 1.304 8.129 1.00 89.00 98 GLN A CA 1
ATOM 765 C C . GLN A 1 98 ? 5.853 1.080 8.918 1.00 89.00 98 GLN A C 1
ATOM 767 O O . GLN A 1 98 ? 5.896 0.474 9.985 1.00 89.00 98 GLN A O 1
ATOM 772 N N . GLY A 1 99 ? 4.699 1.516 8.408 1.00 91.38 99 GLY A N 1
ATOM 773 C CA . GLY A 1 99 ? 3.482 1.422 9.204 1.00 91.38 99 GLY A CA 1
ATOM 774 C C . GLY A 1 99 ? 2.863 0.027 9.250 1.00 91.38 99 GLY A C 1
ATOM 775 O O . GLY A 1 99 ? 2.338 -0.357 10.296 1.00 91.38 99 GLY A O 1
ATOM 776 N N . ILE A 1 100 ? 2.970 -0.775 8.183 1.00 93.81 100 ILE A N 1
ATOM 777 C CA . ILE A 1 100 ? 2.547 -2.186 8.229 1.00 93.81 100 ILE A CA 1
ATOM 778 C C . ILE A 1 100 ? 3.491 -2.992 9.123 1.00 93.81 100 ILE A C 1
ATOM 780 O O . ILE A 1 100 ? 3.024 -3.702 10.015 1.00 93.81 100 ILE A O 1
ATOM 784 N N . SER A 1 101 ? 4.806 -2.836 8.949 1.00 91.31 101 SER A N 1
ATOM 785 C CA . SER A 1 101 ? 5.803 -3.545 9.764 1.00 91.31 101 SER A CA 1
ATOM 786 C C . SER A 1 101 ? 5.757 -3.107 11.225 1.00 91.31 101 SER A C 1
ATOM 788 O O . SER A 1 101 ? 5.860 -3.933 12.124 1.00 91.31 101 SER A O 1
ATOM 790 N N . GLY A 1 102 ? 5.504 -1.826 11.494 1.00 90.12 102 GLY A N 1
ATOM 791 C CA . GLY A 1 102 ? 5.318 -1.325 12.851 1.00 90.12 102 GLY A CA 1
ATOM 792 C C . GLY A 1 102 ? 4.091 -1.932 13.532 1.00 90.12 102 GLY A C 1
ATOM 793 O O . GLY A 1 102 ? 4.129 -2.236 14.726 1.00 90.12 102 GLY A O 1
ATOM 794 N N . ARG A 1 103 ? 2.996 -2.151 12.788 1.00 91.44 103 ARG A N 1
ATOM 795 C CA . ARG A 1 103 ? 1.775 -2.751 13.343 1.00 91.44 103 ARG A CA 1
ATOM 796 C C . ARG A 1 103 ? 1.889 -4.261 13.510 1.00 91.44 103 ARG A C 1
ATOM 798 O O . ARG A 1 103 ? 1.337 -4.806 14.473 1.00 91.44 103 ARG A O 1
ATOM 805 N N . HIS A 1 104 ? 2.594 -4.904 12.582 1.00 92.69 104 HIS A N 1
ATOM 806 C CA . HIS A 1 104 ? 2.798 -6.345 12.505 1.00 92.69 104 HIS A CA 1
ATOM 807 C C . HIS A 1 104 ? 4.285 -6.671 12.307 1.00 92.69 104 HIS A C 1
ATOM 809 O O . HIS A 1 104 ? 4.684 -7.048 11.206 1.00 92.69 104 HIS A O 1
ATOM 815 N N . PRO A 1 105 ? 5.116 -6.602 13.365 1.00 91.88 105 PRO A N 1
ATOM 816 C CA . PRO A 1 105 ? 6.569 -6.789 13.242 1.00 91.88 105 PRO A CA 1
ATOM 817 C C . PRO A 1 105 ? 6.985 -8.141 12.658 1.00 91.88 105 PRO A C 1
ATOM 819 O O . PRO A 1 105 ? 8.000 -8.253 11.982 1.00 91.88 105 PRO A O 1
ATOM 822 N N . LEU A 1 106 ? 6.170 -9.180 12.865 1.00 91.50 106 LEU A N 1
ATOM 823 C CA . LEU A 1 106 ? 6.407 -10.508 12.292 1.00 91.50 106 LEU A CA 1
ATOM 824 C C . LEU A 1 106 ? 6.315 -10.534 10.759 1.00 91.50 106 LEU A C 1
ATOM 826 O O . LEU A 1 106 ? 6.779 -11.493 10.151 1.00 91.50 106 LEU A O 1
ATOM 830 N N . LEU A 1 107 ? 5.713 -9.511 10.147 1.00 93.31 107 LEU A N 1
ATOM 831 C CA . LEU A 1 107 ? 5.616 -9.374 8.699 1.00 93.31 107 LEU A CA 1
ATOM 832 C C . LEU A 1 107 ? 6.775 -8.589 8.101 1.00 93.31 107 LEU A C 1
ATOM 834 O O . LEU A 1 107 ? 6.898 -8.617 6.891 1.00 93.31 107 LEU A O 1
ATOM 838 N N . GLU A 1 108 ? 7.600 -7.890 8.888 1.00 91.44 108 GLU A N 1
ATOM 839 C CA . GLU A 1 108 ? 8.540 -6.886 8.367 1.00 91.44 108 GLU A CA 1
ATOM 840 C C . GLU A 1 108 ? 9.388 -7.418 7.211 1.00 91.44 108 GLU A C 1
ATOM 842 O O . GLU A 1 108 ? 9.393 -6.843 6.124 1.00 91.44 108 GLU A O 1
ATOM 847 N N . LYS A 1 109 ? 10.045 -8.561 7.418 1.00 91.19 109 LYS A N 1
ATOM 848 C CA . LYS A 1 109 ? 10.894 -9.172 6.395 1.00 91.19 109 LYS A CA 1
ATOM 849 C C . LYS A 1 109 ? 10.085 -9.572 5.157 1.00 91.19 109 LYS A C 1
ATOM 851 O O . LYS A 1 109 ? 10.398 -9.135 4.053 1.00 91.19 109 LYS A O 1
ATOM 856 N N . ASP A 1 110 ? 9.051 -10.382 5.362 1.00 91.19 110 ASP A N 1
ATOM 857 C CA . ASP A 1 110 ? 8.230 -10.957 4.293 1.00 91.19 110 ASP A CA 1
ATOM 858 C C . ASP A 1 110 ? 7.505 -9.866 3.488 1.00 91.19 110 ASP A C 1
ATOM 860 O O . ASP A 1 110 ? 7.456 -9.916 2.261 1.00 91.19 110 ASP A O 1
ATOM 864 N N . PHE A 1 111 ? 6.989 -8.844 4.174 1.00 93.56 111 PHE A N 1
ATOM 865 C CA . PHE A 1 111 ? 6.313 -7.701 3.576 1.00 93.56 111 PHE A CA 1
ATOM 866 C C . PHE A 1 111 ? 7.279 -6.819 2.796 1.00 93.56 111 PHE A C 1
ATOM 868 O O . PHE A 1 111 ? 6.952 -6.440 1.677 1.00 93.56 111 PHE A O 1
ATOM 875 N N . CYS A 1 112 ? 8.456 -6.498 3.343 1.00 91.12 112 CYS A N 1
ATOM 876 C CA . CYS A 1 112 ? 9.444 -5.696 2.623 1.00 91.12 112 CYS A CA 1
ATOM 877 C C . CYS A 1 112 ? 9.914 -6.411 1.351 1.00 91.12 112 CYS A C 1
ATOM 879 O O . CYS A 1 112 ? 9.945 -5.800 0.284 1.00 91.12 112 CYS A O 1
ATOM 881 N N . GLU A 1 113 ? 10.242 -7.704 1.442 1.00 90.0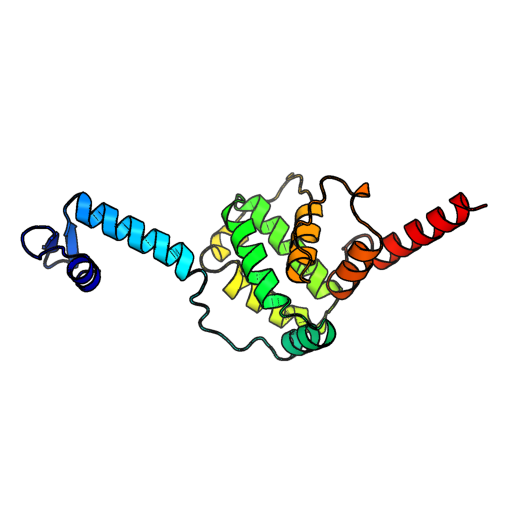0 113 GLU A N 1
ATOM 882 C CA . GLU A 1 113 ? 10.635 -8.510 0.280 1.00 90.00 113 GLU A CA 1
ATOM 883 C C . GLU A 1 113 ? 9.515 -8.550 -0.769 1.00 90.00 113 GLU A C 1
ATOM 885 O O . GLU A 1 113 ? 9.752 -8.239 -1.939 1.00 90.00 113 GLU A O 1
ATOM 890 N N . TRP A 1 114 ? 8.283 -8.843 -0.345 1.00 91.12 114 TRP A N 1
ATOM 891 C CA . TRP A 1 114 ? 7.117 -8.856 -1.225 1.00 91.12 114 TRP A CA 1
ATOM 892 C C . TRP A 1 114 ? 6.850 -7.486 -1.861 1.00 91.12 114 TRP A C 1
ATOM 894 O O . TRP A 1 114 ? 6.637 -7.407 -3.065 1.00 91.12 114 TRP A O 1
ATOM 904 N N . PHE A 1 115 ? 6.917 -6.394 -1.098 1.00 90.75 115 PHE A N 1
ATOM 905 C CA . PHE A 1 115 ? 6.691 -5.037 -1.600 1.00 90.75 115 PHE A CA 1
ATOM 906 C C . PHE A 1 115 ? 7.734 -4.654 -2.658 1.00 90.75 115 PHE A C 1
ATOM 908 O O . PHE A 1 115 ? 7.393 -4.158 -3.733 1.00 90.75 115 PHE A O 1
ATOM 915 N N . MET A 1 116 ? 9.014 -4.926 -2.393 1.00 87.69 116 MET A N 1
ATOM 916 C CA . MET A 1 116 ? 10.090 -4.629 -3.340 1.00 87.69 116 MET A CA 1
ATOM 917 C C . MET A 1 116 ? 9.950 -5.415 -4.648 1.00 87.69 116 MET A C 1
ATOM 919 O O . MET A 1 116 ? 10.203 -4.862 -5.717 1.00 87.69 116 MET A O 1
ATOM 923 N N . ILE A 1 117 ? 9.542 -6.683 -4.580 1.00 84.44 117 ILE A N 1
ATOM 924 C CA . ILE A 1 117 ? 9.439 -7.551 -5.759 1.00 84.44 117 ILE A CA 1
ATOM 925 C C . ILE A 1 117 ? 8.135 -7.296 -6.521 1.00 84.44 117 ILE A C 1
ATOM 927 O O . ILE A 1 117 ? 8.167 -7.029 -7.719 1.00 84.44 117 ILE A O 1
ATOM 931 N N . GLU A 1 118 ? 6.998 -7.360 -5.833 1.00 83.81 118 GLU A N 1
ATOM 932 C CA . GLU A 1 118 ? 5.673 -7.409 -6.460 1.00 83.81 118 GLU A CA 1
ATOM 933 C C . GLU A 1 118 ? 5.077 -6.023 -6.721 1.00 83.81 118 GLU A C 1
ATOM 935 O O . GLU A 1 118 ? 4.269 -5.865 -7.635 1.00 83.81 118 GLU A O 1
ATOM 940 N N . ILE A 1 119 ? 5.456 -5.008 -5.937 1.00 87.75 119 ILE A N 1
ATOM 941 C CA . ILE A 1 119 ? 4.926 -3.645 -6.086 1.00 87.75 119 ILE A CA 1
ATOM 942 C C . ILE A 1 119 ? 5.931 -2.735 -6.794 1.00 87.75 119 ILE A C 1
ATOM 944 O O . ILE A 1 119 ? 5.566 -2.054 -7.754 1.00 87.75 119 ILE A O 1
ATOM 948 N N . CYS A 1 120 ? 7.189 -2.705 -6.345 1.00 85.06 120 CYS A N 1
ATOM 949 C CA . CYS A 1 120 ? 8.204 -1.853 -6.971 1.00 85.06 120 CYS A CA 1
ATOM 950 C C . CYS A 1 120 ? 8.722 -2.443 -8.289 1.00 85.06 120 CYS A C 1
ATOM 952 O O . CYS A 1 120 ? 8.947 -1.692 -9.242 1.00 85.06 120 CYS A O 1
ATOM 954 N N . GLY A 1 121 ? 8.919 -3.765 -8.345 1.00 84.12 121 GLY A N 1
ATOM 955 C CA . GLY A 1 121 ? 9.364 -4.485 -9.538 1.00 84.12 121 GLY A CA 1
ATOM 956 C C . GLY A 1 121 ? 10.590 -3.845 -10.195 1.00 84.12 121 GLY A C 1
ATOM 957 O O . GLY A 1 121 ? 11.581 -3.523 -9.539 1.00 84.12 121 GLY A O 1
ATOM 958 N N . GLU A 1 122 ? 10.509 -3.600 -11.503 1.00 82.69 122 GLU A N 1
ATOM 959 C CA . GLU A 1 122 ? 11.595 -2.991 -12.287 1.00 82.69 122 GLU A CA 1
ATOM 960 C C . GLU A 1 122 ? 11.958 -1.565 -11.838 1.00 82.69 122 GLU A C 1
ATOM 962 O O . GLU A 1 122 ? 13.078 -1.106 -12.067 1.00 82.69 122 GLU A O 1
ATOM 967 N N . ARG A 1 123 ? 11.045 -0.859 -11.159 1.00 84.12 123 ARG A N 1
ATOM 968 C CA . ARG A 1 123 ? 11.273 0.511 -10.682 1.00 84.12 123 ARG A CA 1
ATOM 969 C C . ARG A 1 123 ? 12.105 0.563 -9.400 1.00 84.12 123 ARG A C 1
ATOM 971 O O . ARG A 1 123 ? 12.567 1.637 -9.022 1.00 84.12 123 ARG A O 1
ATOM 978 N N . LEU A 1 124 ? 12.335 -0.573 -8.738 1.00 82.25 124 LEU A N 1
ATOM 979 C CA . LEU A 1 124 ? 13.014 -0.643 -7.442 1.00 82.25 124 LEU A CA 1
ATOM 980 C C . LEU A 1 124 ? 14.345 0.124 -7.414 1.00 82.25 124 LEU A C 1
ATOM 982 O O . LEU A 1 124 ? 14.596 0.875 -6.475 1.00 82.25 124 LEU A O 1
ATOM 986 N N . SER A 1 125 ? 15.181 -0.013 -8.448 1.00 81.81 125 SER A N 1
ATOM 987 C CA . SER A 1 125 ? 16.476 0.680 -8.507 1.00 81.81 125 SER A CA 1
ATOM 988 C C . SER A 1 125 ? 16.344 2.203 -8.598 1.00 81.81 125 SER A C 1
ATOM 990 O O . SER A 1 125 ? 17.149 2.917 -7.996 1.00 81.81 125 SER A O 1
ATOM 992 N N . ALA A 1 126 ? 15.335 2.699 -9.320 1.00 84.69 126 ALA A N 1
ATOM 993 C CA . ALA A 1 126 ? 15.062 4.130 -9.425 1.00 84.69 126 ALA A CA 1
ATOM 994 C C . ALA A 1 126 ? 14.580 4.688 -8.079 1.00 84.69 126 ALA A C 1
ATOM 996 O O . ALA A 1 126 ? 15.120 5.679 -7.595 1.00 84.69 126 ALA A O 1
ATOM 997 N N . LEU A 1 127 ? 13.657 3.981 -7.417 1.00 86.19 127 LEU A N 1
ATOM 998 C CA . LEU A 1 127 ? 13.153 4.361 -6.094 1.00 86.19 127 LEU A CA 1
ATOM 999 C C . LEU A 1 127 ? 14.264 4.382 -5.036 1.00 86.19 127 LEU A C 1
ATOM 1001 O O . LEU A 1 127 ? 14.376 5.335 -4.266 1.00 86.19 127 LEU A O 1
ATOM 1005 N N . ALA A 1 128 ? 15.135 3.371 -5.035 1.00 81.81 128 ALA A N 1
ATOM 1006 C CA . ALA A 1 128 ? 16.260 3.282 -4.105 1.00 81.81 128 ALA A CA 1
ATOM 1007 C C . ALA A 1 128 ? 17.290 4.417 -4.271 1.00 81.81 128 ALA A C 1
ATOM 1009 O O . ALA A 1 128 ? 18.068 4.670 -3.354 1.00 81.81 128 ALA A O 1
ATOM 1010 N N . SER A 1 129 ? 17.301 5.088 -5.426 1.00 84.06 129 SER A N 1
ATOM 1011 C CA . SER A 1 129 ? 18.252 6.156 -5.755 1.00 84.06 129 SER A CA 1
ATOM 1012 C C . SER A 1 129 ? 17.629 7.555 -5.711 1.00 84.06 129 SER A C 1
ATOM 1014 O O . SER A 1 129 ? 18.312 8.531 -6.018 1.00 84.06 129 SER A O 1
ATOM 1016 N N . ALA A 1 130 ? 16.341 7.669 -5.376 1.00 87.38 130 ALA A N 1
ATOM 1017 C CA . ALA A 1 130 ? 15.625 8.935 -5.415 1.00 87.38 130 ALA A CA 1
ATOM 1018 C C . ALA A 1 130 ? 16.061 9.878 -4.278 1.00 87.38 130 ALA A C 1
ATOM 1020 O O . ALA A 1 130 ? 16.122 9.488 -3.110 1.00 87.38 130 ALA A O 1
ATOM 1021 N N . GLU A 1 131 ? 16.320 11.145 -4.607 1.00 85.00 131 GLU A N 1
ATOM 1022 C CA . GLU A 1 131 ? 16.542 12.193 -3.608 1.00 85.00 131 GLU A CA 1
ATOM 1023 C C . GLU A 1 131 ? 15.201 12.655 -3.017 1.00 85.00 131 GLU A C 1
ATOM 1025 O O . GLU A 1 131 ? 14.317 13.110 -3.735 1.00 85.00 131 GLU A O 1
ATOM 1030 N N . ILE A 1 132 ? 15.056 12.549 -1.693 1.00 82.50 132 ILE A N 1
ATOM 1031 C CA . ILE A 1 132 ? 13.791 12.795 -0.970 1.00 82.50 132 ILE A CA 1
ATOM 1032 C C . ILE A 1 132 ? 13.798 14.070 -0.105 1.00 82.50 132 ILE A C 1
ATOM 1034 O O . ILE A 1 132 ? 12.868 14.313 0.663 1.00 82.50 132 ILE A O 1
ATOM 1038 N N . GLN A 1 133 ? 14.857 14.884 -0.165 1.00 77.75 133 GLN A N 1
ATOM 1039 C CA . GLN A 1 133 ? 14.996 16.038 0.730 1.00 77.75 133 GLN A CA 1
ATOM 1040 C C . GLN A 1 133 ? 13.979 17.145 0.422 1.00 77.75 133 GLN A C 1
ATOM 1042 O O . GLN A 1 133 ? 13.881 17.621 -0.704 1.00 77.75 133 GLN A O 1
ATOM 1047 N N . GLY A 1 134 ? 13.275 17.602 1.465 1.00 73.81 134 GLY A N 1
ATOM 1048 C CA . GLY A 1 134 ? 12.370 18.755 1.399 1.00 73.81 134 GLY A CA 1
ATOM 1049 C C . GLY A 1 134 ? 11.020 18.486 0.731 1.00 73.81 134 GLY A C 1
ATOM 1050 O O . GLY A 1 134 ? 10.308 19.440 0.429 1.00 73.81 134 GLY A O 1
ATOM 1051 N N . LEU A 1 135 ? 10.667 17.219 0.493 1.00 77.94 135 LEU A N 1
A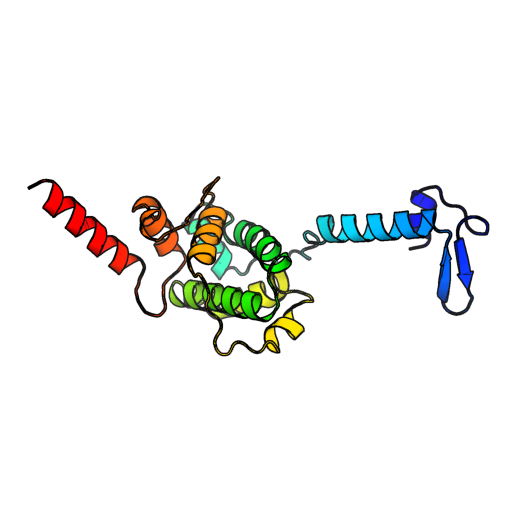TOM 1052 C CA . LEU A 1 135 ? 9.405 16.866 -0.147 1.00 77.94 135 LEU A CA 1
ATOM 1053 C C . LEU A 1 135 ? 8.255 16.868 0.872 1.00 77.94 135 LEU A C 1
ATOM 1055 O O . LEU A 1 135 ? 8.308 16.172 1.886 1.00 77.94 135 LEU A O 1
ATOM 1059 N N . GLU A 1 136 ? 7.203 17.634 0.592 1.00 79.81 136 GLU A N 1
ATOM 1060 C CA . GLU A 1 136 ? 5.945 17.550 1.335 1.00 79.81 136 GLU A CA 1
ATOM 1061 C C . GLU A 1 136 ? 5.129 16.366 0.808 1.00 79.81 136 GLU A C 1
ATOM 1063 O O . GLU A 1 136 ? 4.780 16.312 -0.372 1.00 79.81 136 GLU A O 1
ATOM 1068 N N . PHE A 1 137 ? 4.822 15.405 1.680 1.00 83.31 137 PHE A N 1
ATOM 1069 C CA . PHE A 1 137 ? 4.064 14.211 1.321 1.00 83.31 137 PHE A CA 1
ATOM 1070 C C . PHE A 1 137 ? 2.731 14.161 2.068 1.00 83.31 137 PHE A C 1
ATOM 1072 O O . PHE A 1 137 ? 2.687 14.190 3.298 1.00 83.31 137 PHE A O 1
ATOM 1079 N N . ASN A 1 138 ? 1.632 14.047 1.319 1.00 83.69 138 ASN A N 1
ATOM 1080 C CA . ASN A 1 138 ? 0.307 13.864 1.899 1.00 83.69 138 ASN A CA 1
ATOM 1081 C C . ASN A 1 138 ? 0.089 12.392 2.282 1.00 83.69 138 ASN A C 1
ATOM 1083 O O . ASN A 1 138 ? -0.318 11.586 1.446 1.00 83.69 138 ASN A O 1
ATOM 1087 N N . GLY A 1 139 ? 0.288 12.058 3.558 1.00 84.19 139 GLY A N 1
ATOM 1088 C CA . GLY A 1 139 ? 0.088 10.705 4.089 1.00 84.19 139 GLY A CA 1
ATOM 1089 C C . GLY A 1 139 ? -1.330 10.137 3.932 1.00 84.19 139 GLY A C 1
ATOM 1090 O O . GLY A 1 139 ? -1.499 8.919 3.972 1.00 84.19 139 GLY A O 1
ATOM 1091 N N . LEU A 1 140 ? -2.351 10.969 3.688 1.00 88.25 140 LEU A N 1
ATOM 1092 C CA . LEU A 1 140 ? -3.739 10.509 3.533 1.00 88.25 140 LEU A CA 1
ATOM 1093 C C . LEU A 1 140 ? -3.919 9.568 2.336 1.00 88.25 140 LEU A C 1
ATOM 1095 O O . LEU A 1 140 ? -4.767 8.678 2.387 1.00 88.25 140 LEU A O 1
ATOM 1099 N N . VAL A 1 141 ? -3.081 9.688 1.301 1.00 90.12 141 VAL A N 1
ATOM 1100 C CA . VAL A 1 141 ? -3.122 8.779 0.142 1.00 90.12 141 VAL A CA 1
ATOM 1101 C C . VAL A 1 141 ? -2.814 7.331 0.538 1.00 90.12 141 VAL A C 1
ATOM 1103 O O . VAL A 1 141 ? -3.371 6.398 -0.034 1.00 90.12 141 VAL A O 1
ATOM 1106 N N . VAL A 1 142 ? -1.976 7.131 1.562 1.00 92.44 142 VAL A N 1
ATOM 1107 C CA . VAL A 1 142 ? -1.674 5.804 2.115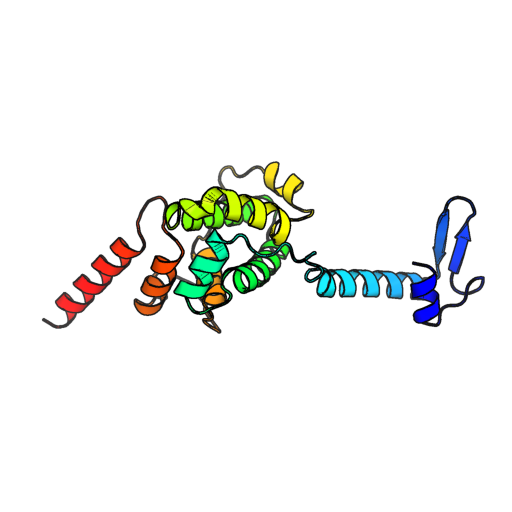 1.00 92.44 142 VAL A CA 1
ATOM 1108 C C . VAL A 1 142 ? -2.911 5.239 2.810 1.00 92.44 142 VAL A C 1
ATOM 1110 O O . VAL A 1 142 ? -3.228 4.063 2.655 1.00 92.44 142 VAL A O 1
ATOM 1113 N N . PHE A 1 143 ? -3.663 6.073 3.531 1.00 91.94 143 PHE A N 1
ATOM 1114 C CA . PHE A 1 143 ? -4.891 5.646 4.202 1.00 91.94 143 PHE A CA 1
ATOM 1115 C C . PHE A 1 143 ? -5.987 5.265 3.212 1.00 91.94 143 PHE A C 1
ATOM 1117 O O . PHE A 1 143 ? -6.640 4.239 3.404 1.00 91.94 143 PHE A O 1
ATOM 1124 N N . GLU A 1 144 ? -6.167 6.045 2.145 1.00 92.94 144 GLU A N 1
ATOM 1125 C CA . GLU A 1 144 ? -7.087 5.692 1.060 1.00 92.94 144 GLU A CA 1
ATOM 1126 C C . GLU A 1 144 ? -6.752 4.311 0.489 1.00 92.94 144 GLU A C 1
ATOM 1128 O O . GLU A 1 144 ? -7.631 3.454 0.374 1.00 92.94 144 GLU A O 1
ATOM 1133 N N . ASP A 1 145 ? -5.474 4.073 0.190 1.00 94.81 145 ASP A N 1
ATOM 1134 C CA . ASP A 1 145 ? -5.015 2.829 -0.419 1.00 94.81 145 ASP A CA 1
ATOM 1135 C C . ASP A 1 145 ? -5.161 1.624 0.513 1.00 94.81 145 ASP A C 1
ATOM 1137 O O . ASP A 1 145 ? -5.625 0.565 0.084 1.00 94.81 145 ASP A O 1
ATOM 1141 N N . LEU A 1 146 ? -4.858 1.789 1.802 1.00 95.88 146 LEU A N 1
ATOM 1142 C CA . LEU A 1 146 ? -5.059 0.754 2.817 1.00 95.88 146 LEU A CA 1
ATOM 1143 C C . LEU A 1 146 ? -6.543 0.429 3.022 1.00 95.88 146 LEU A C 1
ATOM 1145 O O . LEU A 1 146 ? -6.910 -0.741 3.132 1.00 95.88 146 LEU A O 1
ATOM 1149 N N . LEU A 1 147 ? -7.418 1.437 3.040 1.00 95.50 147 LEU A N 1
ATOM 1150 C CA . LEU A 1 147 ? -8.862 1.220 3.154 1.00 95.50 147 LEU A CA 1
ATOM 1151 C C . LEU A 1 147 ? -9.415 0.515 1.913 1.00 95.50 147 LEU A C 1
ATOM 1153 O O . LEU A 1 147 ? -10.219 -0.413 2.044 1.00 95.50 147 LEU A O 1
ATOM 1157 N N . MET A 1 148 ? -8.951 0.895 0.721 1.00 95.12 148 MET A N 1
ATOM 1158 C CA . MET A 1 148 ? -9.279 0.181 -0.514 1.00 95.12 148 MET A CA 1
ATOM 1159 C C . MET A 1 148 ? -8.776 -1.265 -0.485 1.00 95.12 148 MET A C 1
ATOM 1161 O O . MET A 1 148 ? -9.508 -2.176 -0.878 1.00 95.12 148 MET A O 1
ATOM 1165 N N . ALA A 1 149 ? -7.575 -1.505 0.046 1.00 96.00 149 ALA A N 1
ATOM 1166 C CA . ALA A 1 149 ? -7.033 -2.848 0.225 1.00 96.00 149 ALA A CA 1
ATOM 1167 C C . ALA A 1 149 ? -7.865 -3.702 1.200 1.00 96.00 149 ALA A C 1
ATOM 1169 O O . ALA A 1 149 ? -8.067 -4.900 0.974 1.00 96.00 149 ALA A O 1
ATOM 1170 N N . LEU A 1 150 ? -8.432 -3.068 2.231 1.00 96.00 150 LEU A N 1
ATOM 1171 C CA . LEU A 1 150 ? -9.375 -3.660 3.186 1.00 96.00 150 LEU A CA 1
ATOM 1172 C C . LEU A 1 150 ? -10.805 -3.827 2.636 1.00 96.00 150 LEU A C 1
ATOM 1174 O O . LEU A 1 150 ? -11.701 -4.245 3.368 1.00 96.00 150 LEU A O 1
ATOM 1178 N N . GLY A 1 151 ? -11.031 -3.533 1.353 1.00 91.19 151 GLY A N 1
ATOM 1179 C CA . GLY A 1 151 ? -12.305 -3.763 0.673 1.00 91.19 151 GLY A CA 1
ATOM 1180 C C . GLY A 1 151 ? -13.293 -2.599 0.744 1.00 91.19 151 GLY A C 1
ATOM 1181 O O . GLY A 1 151 ? -14.447 -2.767 0.349 1.00 91.19 151 GLY A O 1
ATOM 1182 N N . LYS A 1 152 ? -12.880 -1.414 1.212 1.00 91.81 152 LYS A N 1
ATOM 1183 C CA . LYS A 1 152 ? -13.711 -0.209 1.101 1.00 91.81 152 LYS A CA 1
ATOM 1184 C C . LYS A 1 152 ? -13.691 0.317 -0.334 1.00 91.81 152 LYS A C 1
ATOM 1186 O O . LYS A 1 152 ? -12.642 0.503 -0.936 1.00 91.81 152 LYS A O 1
ATOM 1191 N N . THR A 1 153 ? -14.866 0.589 -0.886 1.00 84.19 153 THR A N 1
ATOM 1192 C CA . THR A 1 153 ? -15.024 1.184 -2.220 1.00 84.19 153 THR A CA 1
ATOM 1193 C C . THR A 1 153 ? -15.271 2.684 -2.110 1.00 84.19 153 THR A C 1
ATOM 1195 O O . THR A 1 153 ? -15.963 3.109 -1.188 1.00 84.19 153 THR A O 1
ATOM 1198 N N . ASN A 1 154 ? -14.799 3.469 -3.084 1.00 76.06 154 ASN A N 1
ATOM 1199 C CA . ASN A 1 154 ? -15.034 4.921 -3.174 1.00 76.06 154 ASN A CA 1
ATOM 1200 C C . ASN A 1 154 ? -14.527 5.717 -1.959 1.00 76.06 154 ASN A C 1
ATOM 1202 O O . ASN A 1 154 ? -15.163 6.675 -1.525 1.00 76.06 154 ASN A O 1
ATOM 1206 N N . VAL A 1 155 ? -13.388 5.308 -1.401 1.00 80.19 155 VAL A N 1
ATOM 1207 C CA . VAL A 1 155 ? -12.718 6.065 -0.343 1.00 80.19 155 VAL A CA 1
ATOM 1208 C C . VAL A 1 155 ? -12.064 7.292 -0.972 1.00 80.19 155 VAL A C 1
ATOM 1210 O O . VAL A 1 155 ? -11.263 7.152 -1.891 1.00 80.19 155 VAL A O 1
ATOM 1213 N N . SER A 1 156 ? -12.420 8.479 -0.485 1.00 84.00 156 SER A N 1
ATOM 1214 C CA . SER A 1 156 ? -11.727 9.729 -0.793 1.00 84.00 156 SER A CA 1
ATOM 1215 C C . SER A 1 156 ? -11.568 10.510 0.504 1.00 84.00 156 SER A C 1
ATOM 1217 O O . SER A 1 156 ? -12.557 10.810 1.172 1.00 84.00 156 SER A O 1
ATOM 1219 N N . ILE A 1 157 ? -10.321 10.765 0.880 1.00 82.31 157 ILE A N 1
ATOM 1220 C CA . ILE A 1 157 ? -9.921 11.434 2.112 1.00 82.31 157 ILE A CA 1
ATOM 1221 C C . ILE A 1 157 ? -9.113 12.652 1.681 1.00 82.31 157 ILE A C 1
ATOM 1223 O O . ILE A 1 157 ? -7.907 12.582 1.449 1.00 82.31 157 ILE A O 1
ATOM 1227 N N . VAL A 1 158 ? -9.799 13.784 1.537 1.00 79.88 158 VAL A N 1
ATOM 1228 C CA . VAL A 1 158 ? -9.165 15.041 1.116 1.00 79.88 158 VAL A CA 1
ATOM 1229 C C . VAL A 1 158 ? -8.509 15.724 2.313 1.00 79.88 158 VAL A C 1
ATOM 1231 O O . VAL A 1 158 ? -7.498 16.411 2.174 1.00 79.88 158 VAL A O 1
ATOM 1234 N N . LYS A 1 159 ? -9.078 15.522 3.502 1.00 82.06 159 LYS A N 1
ATOM 1235 C CA . LYS A 1 159 ? -8.619 16.082 4.774 1.00 82.06 159 LYS A CA 1
ATOM 1236 C C . LYS A 1 159 ? -8.804 15.071 5.899 1.00 82.06 159 LYS A C 1
ATOM 1238 O O . LYS A 1 159 ? -9.651 14.186 5.824 1.00 82.06 159 LYS A O 1
ATOM 1243 N N . GLU A 1 160 ? -8.063 15.253 6.988 1.00 77.19 160 GLU A N 1
ATOM 1244 C CA . GLU A 1 160 ? -8.133 14.375 8.164 1.00 77.19 160 GLU A CA 1
ATOM 1245 C C . GLU A 1 160 ? -9.551 14.249 8.737 1.00 77.19 160 GLU A C 1
ATOM 1247 O O . GLU A 1 160 ? -9.935 13.173 9.178 1.00 77.19 160 GLU A O 1
ATOM 1252 N N . SER A 1 161 ? -10.376 15.302 8.661 1.00 76.31 161 SER A N 1
ATOM 1253 C CA . SER A 1 161 ? -11.767 15.252 9.138 1.00 76.31 161 SER A CA 1
ATOM 1254 C C . SER A 1 161 ? -12.669 14.294 8.348 1.00 76.31 161 SER A C 1
ATOM 1256 O O . SER A 1 161 ? -13.785 14.025 8.780 1.00 76.31 161 SER A O 1
ATOM 1258 N N . ASP A 1 162 ? -12.229 13.826 7.177 1.00 81.56 162 ASP A N 1
ATOM 1259 C CA . ASP A 1 162 ? -12.961 12.837 6.379 1.00 81.56 162 ASP A CA 1
ATOM 1260 C C . ASP A 1 162 ? -12.718 11.401 6.899 1.00 81.56 162 ASP A C 1
ATOM 1262 O O . ASP A 1 162 ? -13.407 10.458 6.496 1.00 81.56 162 ASP A O 1
ATOM 1266 N N . LEU A 1 163 ? -11.761 11.211 7.820 1.00 84.12 163 LEU A N 1
ATOM 1267 C CA . LEU A 1 163 ? -11.521 9.936 8.490 1.00 84.12 163 LEU A CA 1
ATOM 1268 C C . LEU A 1 163 ? -12.613 9.663 9.522 1.00 84.12 163 LEU A C 1
ATOM 1270 O O . LEU A 1 163 ? -12.629 10.200 10.628 1.00 84.12 163 LEU A O 1
ATOM 1274 N N . THR A 1 164 ? -13.520 8.760 9.171 1.00 86.94 164 THR A N 1
ATOM 1275 C CA . THR A 1 164 ? -14.515 8.253 10.113 1.00 86.94 164 THR A CA 1
ATOM 1276 C C . THR A 1 164 ? -13.871 7.326 11.145 1.00 86.94 164 THR A C 1
ATOM 1278 O O . THR A 1 164 ? -12.866 6.660 10.883 1.00 86.94 164 THR A O 1
ATOM 1281 N N . LEU A 1 165 ? -14.510 7.195 12.310 1.00 84.75 165 LEU A N 1
ATOM 1282 C CA . LEU A 1 165 ? -14.104 6.234 13.339 1.00 84.75 165 LEU A CA 1
ATOM 1283 C C . LEU A 1 165 ? -14.056 4.792 12.805 1.00 84.75 165 LEU A C 1
ATOM 1285 O O . LEU A 1 165 ? -13.198 4.001 13.191 1.00 84.75 165 LEU A O 1
ATOM 1289 N N . GLU A 1 166 ? -14.964 4.447 11.891 1.00 88.88 166 GLU A N 1
ATOM 1290 C CA . GLU A 1 166 ? -14.971 3.145 11.226 1.00 88.88 166 GLU A CA 1
ATOM 1291 C C . GLU A 1 166 ? -13.716 2.942 10.365 1.00 88.88 166 GLU A C 1
ATOM 1293 O O . GLU A 1 166 ? -13.081 1.890 10.448 1.00 88.88 166 GLU A O 1
ATOM 1298 N N . ASN A 1 167 ? -13.327 3.954 9.585 1.00 89.38 167 ASN A N 1
ATOM 1299 C CA . ASN A 1 167 ? -12.117 3.912 8.767 1.00 89.38 167 ASN A CA 1
ATOM 1300 C C . ASN A 1 167 ? -10.867 3.783 9.642 1.00 89.38 167 ASN A C 1
ATOM 1302 O O . ASN A 1 167 ? -10.012 2.943 9.372 1.00 89.38 167 ASN A O 1
ATOM 1306 N N . LEU A 1 168 ? -10.786 4.544 10.732 1.00 87.88 168 LEU A N 1
ATOM 1307 C CA . LEU A 1 168 ? -9.663 4.463 11.665 1.00 87.88 168 LEU A CA 1
ATOM 1308 C C . LEU A 1 168 ? -9.560 3.079 12.314 1.00 87.88 168 LEU A C 1
ATOM 1310 O O . LEU A 1 168 ? -8.482 2.496 12.351 1.00 87.88 168 LEU A O 1
ATOM 1314 N N . ARG A 1 169 ? -10.681 2.489 12.744 1.00 89.06 169 ARG A N 1
ATOM 1315 C CA . ARG A 1 169 ? -10.696 1.120 13.293 1.00 89.06 169 ARG A CA 1
ATOM 1316 C C . ARG A 1 169 ? -10.259 0.063 12.281 1.00 89.06 169 ARG A C 1
ATOM 1318 O O . ARG A 1 169 ? -9.773 -0.990 12.680 1.00 89.06 169 ARG A O 1
ATOM 1325 N N . LEU A 1 170 ? -10.460 0.303 10.988 1.00 92.56 170 LEU A N 1
ATOM 1326 C CA . LEU A 1 170 ? -9.958 -0.572 9.931 1.00 92.56 170 LEU A CA 1
ATOM 1327 C C . LEU A 1 170 ? -8.457 -0.385 9.714 1.00 92.56 170 LEU A C 1
ATOM 1329 O O . LEU A 1 170 ? -7.733 -1.378 9.677 1.00 92.56 170 LEU A O 1
ATOM 1333 N N . LEU A 1 171 ? -7.991 0.862 9.641 1.00 92.62 171 LEU A N 1
ATOM 1334 C CA . LEU A 1 171 ? -6.571 1.193 9.510 1.00 92.62 171 LEU A CA 1
ATOM 1335 C C . LEU A 1 171 ? -5.745 0.630 10.674 1.00 92.62 171 LEU A C 1
ATOM 1337 O O . LEU A 1 171 ? -4.709 0.016 10.431 1.00 92.62 171 LEU A O 1
ATOM 1341 N N . ASP A 1 172 ? -6.243 0.719 11.912 1.00 91.12 172 ASP A N 1
ATOM 1342 C CA . ASP A 1 172 ? -5.571 0.189 13.110 1.00 91.12 172 ASP A CA 1
ATOM 1343 C C . ASP A 1 172 ? -5.325 -1.328 13.049 1.00 91.12 172 ASP A C 1
ATOM 1345 O O . ASP A 1 172 ? -4.435 -1.853 13.718 1.00 91.12 172 ASP A O 1
ATOM 1349 N N . LYS A 1 173 ? -6.070 -2.068 12.219 1.00 93.06 173 LYS A N 1
ATOM 1350 C CA . LYS A 1 173 ? -5.837 -3.508 12.039 1.00 93.06 173 LYS A CA 1
ATOM 1351 C C . LYS A 1 173 ? -4.587 -3.814 11.231 1.00 93.06 173 LYS A C 1
ATOM 1353 O O . LYS A 1 173 ? -4.099 -4.935 11.328 1.00 93.06 173 LYS A O 1
ATOM 1358 N N . VAL A 1 174 ? -4.101 -2.886 10.410 1.00 93.50 174 VAL A N 1
ATOM 1359 C CA . VAL A 1 174 ? -3.043 -3.157 9.422 1.00 93.50 174 VAL A CA 1
ATOM 1360 C C . VAL A 1 174 ? -1.880 -2.184 9.476 1.00 93.50 174 VAL A C 1
ATOM 1362 O O . VAL A 1 174 ? -0.807 -2.537 9.005 1.00 93.50 174 VAL A O 1
ATOM 1365 N N . TRP A 1 175 ? -2.059 -0.999 10.054 1.00 92.81 175 TRP A N 1
ATOM 1366 C CA . TRP A 1 175 ? -1.078 0.074 9.977 1.00 92.81 175 TRP A CA 1
ATOM 1367 C C . TRP A 1 175 ? -0.967 0.835 11.299 1.00 92.81 175 TRP A C 1
ATOM 1369 O O . TRP A 1 175 ? -1.951 1.021 12.016 1.00 92.81 175 TRP A O 1
ATOM 1379 N N . THR A 1 176 ? 0.244 1.287 11.616 1.00 85.44 176 THR A N 1
ATOM 1380 C CA . THR A 1 176 ? 0.531 2.217 12.712 1.00 85.44 176 THR A CA 1
ATOM 1381 C C . THR A 1 176 ? 1.339 3.398 12.192 1.00 85.44 176 THR A C 1
ATOM 1383 O O . THR A 1 176 ? 2.177 3.227 11.311 1.00 85.44 176 THR A O 1
ATOM 1386 N N . GLY A 1 177 ? 1.118 4.588 12.749 1.00 67.44 177 GLY A N 1
ATOM 1387 C CA . GLY A 1 177 ? 1.954 5.747 12.450 1.00 67.44 177 GLY A CA 1
ATOM 1388 C C . GLY A 1 177 ? 3.259 5.722 13.234 1.00 67.44 177 GLY A C 1
ATOM 1389 O O . GLY A 1 177 ? 3.326 5.116 14.304 1.00 67.44 177 GLY A O 1
ATOM 1390 N N . GLU A 1 178 ? 4.276 6.415 12.713 1.00 58.56 178 GLU A N 1
ATOM 1391 C CA . GLU A 1 178 ? 5.550 6.631 13.416 1.00 58.56 178 GLU A CA 1
ATOM 1392 C C . GLU A 1 178 ? 5.382 7.516 14.663 1.00 58.56 178 GLU A C 1
ATOM 1394 O O . GLU A 1 178 ? 6.004 7.254 15.688 1.00 58.56 178 GLU A O 1
ATOM 1399 N N . ASN A 1 179 ? 4.520 8.542 14.596 1.00 48.66 179 ASN A N 1
ATOM 1400 C CA . ASN A 1 179 ? 4.389 9.566 15.645 1.00 48.66 179 ASN A CA 1
ATOM 1401 C C . ASN A 1 179 ? 3.076 9.508 16.438 1.00 48.66 179 ASN A C 1
ATOM 1403 O O . ASN A 1 179 ? 2.974 10.120 17.498 1.00 48.66 179 ASN A O 1
ATOM 1407 N N . MET A 1 180 ? 2.067 8.798 15.932 1.00 52.12 180 MET A N 1
ATOM 1408 C CA . MET A 1 180 ? 0.773 8.657 16.591 1.00 52.12 180 MET A CA 1
ATOM 1409 C C . MET A 1 180 ? 0.124 7.355 16.143 1.00 52.12 180 MET A C 1
ATOM 1411 O O . MET A 1 180 ? -0.053 7.104 14.946 1.00 52.12 180 MET A O 1
ATOM 1415 N N . ARG A 1 181 ? -0.209 6.498 17.104 1.00 63.53 181 ARG A N 1
ATOM 1416 C CA . ARG A 1 181 ? -0.878 5.232 16.807 1.00 63.53 181 ARG A CA 1
ATOM 1417 C C . ARG A 1 181 ? -2.317 5.521 16.401 1.00 63.53 181 ARG A C 1
ATOM 1419 O O . ARG A 1 181 ? -2.964 6.399 16.967 1.00 63.53 181 ARG A O 1
ATOM 1426 N N . VAL A 1 182 ? -2.859 4.755 15.457 1.00 65.88 182 VAL A N 1
ATOM 1427 C CA . VAL A 1 182 ? -4.255 4.931 15.020 1.00 65.88 182 VAL A CA 1
ATOM 1428 C C . VAL A 1 182 ? -5.222 4.778 16.206 1.00 65.88 182 VAL A C 1
ATOM 1430 O O . VAL A 1 182 ? -6.190 5.527 16.318 1.00 65.88 182 VAL A O 1
ATOM 1433 N N . CYS A 1 183 ? -4.901 3.912 17.173 1.00 61.69 183 CYS A N 1
ATOM 1434 C CA . CYS A 1 183 ? -5.621 3.803 18.442 1.00 61.69 183 CYS A CA 1
ATOM 1435 C C . CYS A 1 183 ? -5.658 5.098 19.286 1.00 61.69 183 CYS A C 1
ATOM 1437 O O . CYS A 1 183 ? -6.621 5.323 20.014 1.00 61.69 183 CYS A O 1
ATOM 1439 N N . GLU A 1 184 ? -4.645 5.963 19.198 1.00 65.75 184 GLU A N 1
ATOM 1440 C CA . GLU A 1 184 ? -4.606 7.251 19.908 1.00 65.75 184 GLU A CA 1
ATOM 1441 C C . GLU A 1 184 ? -5.533 8.276 19.234 1.00 65.75 184 GLU A C 1
ATOM 1443 O O . GLU A 1 184 ? -6.230 9.011 19.930 1.00 65.75 184 GLU A O 1
ATOM 1448 N N . LEU A 1 185 ? -5.631 8.260 17.896 1.00 68.50 185 LEU A N 1
ATOM 1449 C CA . LEU A 1 185 ? -6.608 9.061 17.139 1.00 68.50 185 LEU A CA 1
ATOM 1450 C C . LEU A 1 185 ? -8.047 8.628 17.448 1.00 68.50 185 LEU A C 1
ATOM 1452 O O . LEU A 1 185 ? -8.920 9.466 17.671 1.00 68.50 185 LEU A O 1
ATOM 1456 N N . ILE A 1 186 ? -8.281 7.315 17.515 1.00 70.12 186 ILE A N 1
ATOM 1457 C CA . ILE A 1 186 ? -9.568 6.727 17.910 1.00 70.12 186 ILE A CA 1
ATOM 1458 C C . ILE A 1 186 ? -9.976 7.224 19.302 1.00 70.12 186 ILE A C 1
ATOM 1460 O O . ILE A 1 186 ? -11.089 7.714 19.472 1.00 70.12 186 ILE A O 1
ATOM 1464 N N . ALA A 1 187 ? -9.063 7.161 20.275 1.00 70.56 187 ALA A N 1
ATOM 1465 C CA . ALA A 1 187 ? -9.344 7.556 21.653 1.00 70.56 187 ALA A CA 1
ATOM 1466 C C . ALA A 1 187 ? -9.660 9.055 21.815 1.00 70.56 187 ALA A C 1
ATOM 1468 O O . ALA A 1 187 ? -10.393 9.424 22.731 1.00 70.56 187 ALA A O 1
ATOM 1469 N N . ILE A 1 188 ? -9.108 9.923 20.961 1.00 70.12 188 ILE A N 1
ATOM 1470 C CA . ILE A 1 188 ? -9.433 11.358 20.955 1.00 70.12 188 ILE A CA 1
ATOM 1471 C C . ILE A 1 188 ? -10.848 11.573 20.414 1.00 70.12 188 ILE A C 1
ATOM 1473 O O . ILE A 1 188 ? -11.669 12.199 21.078 1.00 70.12 188 ILE A O 1
ATOM 1477 N N . LEU A 1 189 ? -11.170 10.973 19.266 1.00 68.00 189 LEU A N 1
ATOM 1478 C CA . LEU A 1 189 ? -12.488 11.121 18.642 1.00 68.00 189 LEU A CA 1
ATOM 1479 C C . LEU A 1 189 ? -13.621 10.531 19.490 1.00 68.00 189 LEU A C 1
ATOM 1481 O O . LEU A 1 189 ? -14.723 11.075 19.514 1.00 68.00 189 LEU A O 1
ATOM 1485 N N . GLU A 1 190 ? -13.360 9.434 20.202 1.00 76.38 190 GLU A N 1
ATOM 1486 C CA . GLU A 1 190 ? -14.328 8.849 21.135 1.00 76.38 190 GLU A CA 1
ATOM 1487 C C . GLU A 1 190 ? -14.604 9.782 22.329 1.00 76.38 190 GLU A C 1
ATOM 1489 O O . GLU A 1 190 ? -15.759 9.935 22.722 1.00 76.38 190 GLU A O 1
ATOM 1494 N N . LYS A 1 191 ? -13.586 10.483 22.849 1.00 70.94 191 LYS A N 1
ATOM 1495 C CA . LYS A 1 191 ? -13.751 11.465 23.938 1.00 70.94 191 LYS A CA 1
ATOM 1496 C C . LYS A 1 191 ? -14.477 12.738 23.498 1.00 70.94 191 LYS A C 1
ATOM 1498 O O . LYS A 1 191 ? -15.288 13.267 24.257 1.00 70.94 191 LYS A O 1
ATOM 1503 N N . ASP A 1 192 ? -14.222 13.214 22.284 1.00 59.78 192 ASP A N 1
ATOM 1504 C CA . ASP A 1 192 ? -14.875 14.413 21.742 1.00 59.78 192 ASP A CA 1
ATOM 1505 C C . ASP A 1 192 ? -16.365 14.162 21.415 1.00 59.78 192 ASP A C 1
ATOM 1507 O O . ASP A 1 192 ? -17.210 15.055 21.546 1.00 59.78 192 ASP A O 1
ATOM 1511 N N . GLY A 1 193 ? -16.722 12.922 21.057 1.00 57.81 193 GLY A N 1
ATOM 1512 C CA . GLY A 1 193 ? -18.114 12.492 20.881 1.00 57.81 193 GLY A CA 1
ATOM 1513 C C . GLY A 1 193 ? -18.921 12.435 22.186 1.00 57.81 193 GLY A C 1
ATOM 1514 O O . GLY A 1 193 ? -20.119 12.718 22.185 1.00 57.81 193 GLY A O 1
ATOM 1515 N N . GLU A 1 194 ? -18.279 12.122 23.315 1.00 54.38 194 GLU A N 1
ATOM 1516 C CA . GLU A 1 194 ? -18.931 12.097 24.635 1.00 54.38 194 GLU A CA 1
ATOM 1517 C C . GLU A 1 194 ? -19.172 13.509 25.198 1.00 54.38 194 GLU A C 1
ATOM 1519 O O . GLU A 1 194 ? -20.211 13.769 25.810 1.00 54.38 194 GLU A O 1
ATOM 1524 N N . GLN A 1 195 ? -18.262 14.455 24.941 1.00 48.50 195 GLN A N 1
ATOM 1525 C CA . GLN A 1 195 ? -18.399 15.846 25.397 1.00 48.50 195 GLN A CA 1
ATOM 1526 C C . GLN A 1 195 ? -19.448 16.653 24.621 1.00 48.50 195 GLN A C 1
ATOM 1528 O O . GLN A 1 195 ? -19.972 17.629 25.145 1.00 48.50 195 GLN A O 1
ATOM 1533 N N . SER A 1 196 ? -19.781 16.252 23.394 1.00 46.59 196 SER A N 1
ATOM 1534 C CA . SER A 1 196 ? -20.786 16.927 22.557 1.00 46.59 196 SER A CA 1
ATOM 1535 C C . SER A 1 196 ? -22.230 16.467 22.818 1.00 46.59 196 SER A C 1
ATOM 1537 O O . SER A 1 196 ? -23.169 17.086 22.316 1.00 46.59 196 SER A O 1
ATOM 1539 N N . CYS A 1 197 ? -22.419 15.416 23.624 1.00 45.16 197 CYS A N 1
ATOM 1540 C CA . CYS A 1 197 ? -23.727 14.904 24.057 1.00 45.16 197 CYS A CA 1
ATOM 1541 C C . CYS A 1 197 ? -24.072 15.246 25.523 1.00 45.16 197 CYS A C 1
ATOM 1543 O O . CYS A 1 197 ? -25.043 14.704 26.056 1.00 45.16 197 CYS A O 1
ATOM 1545 N N . SER A 1 198 ? -23.281 16.113 26.164 1.00 40.16 198 SER A N 1
ATOM 1546 C CA . SER A 1 198 ? -23.464 16.600 27.542 1.00 40.16 198 SER A CA 1
ATOM 1547 C C . SER A 1 198 ? -23.876 18.071 27.552 1.00 40.16 198 SER A C 1
ATOM 1549 O O . SER A 1 198 ? -24.687 18.443 28.429 1.00 40.16 198 SER A O 1
#

Organism: NCBI:txid2038116

pLDDT: mean 80.92, std 14.9, range [34.25, 96.25]

Secondary structure (DSSP, 8-state):
-HHHHHHTT--BTTTEEE-TTS-EEE-HHHHHHHHHHHHHHHHHHTT-----PPPHHHHHHHHHHTS-HHHHHHHHHHHHHTTS-HHHHHHHHHHHHHHHHHH-GGGHHHHHHHIIIIIIGGGHHHHHT---TT----THHHHHHHHHHTT--S---SSGGG--HHHHHHHTTT---SSS-HHHHHHHHHHHHHHTT-

Foldseek 3Di:
DVVVCVVVVHDEPHQWHADPVRDIDGHPVSVVSVVVVVVVCVVCVLPPPPCPPQPPLVVVLCVVLVHPLVVLLLVLLLVVLVPDDLLLNLVLLVQQLCFQCVLPVVCNVSVVVCCLPSRCNPVNVVNVPDDNPPDDHDCVSSLQSSVVSSVDPPDDDPDPVSCDLVSLVSCLSGTQDPVGGSVRVNVVVVVVVVVVVD

Radius of gyration: 22.32 Å; chains: 1; bounding box: 46×37×74 Å

Sequence (198 aa):
MIQKLVQGGFKPGVDFNLHPDGRMLASKEANEYLENYHSKQLENSQISVVAHALPESMQMLEKALGVRFFENLGRVAAKRLSTMDDATASIYGLWLMQGISGRHPLLEKDFCEWFMIEICGERLSALASAEIQGLEFNGLVVFEDLLMALGKTNVSIVKESDLTLENLRLLDKVWTGENMRVCELIAILEKDGEQSCS